Protein AF-A0A8H7L450-F1 (afdb_monomer)

Radius of gyration: 19.15 Å; Cα contacts (8 Å, |Δi|>4): 522; chains: 1; bounding box: 45×56×48 Å

Foldseek 3Di:
DDPPPPDDDDDADQDPNDGDDPPLPQPLPPQDQDPVRDRDPDDDDDPPDQDFDFDWDFDFDDDPDPPDGPDDGATFTAGDPDDCVPQPPDGDGPADPFAFRFQNLHWDDDPQKIWTWGAAPVLFIFIKIARVNCPVPLQRIWTQFQNDTDSDGDTSPRPRRGQPQPDQSARWYWDQQPLVCWIKIWFDHVAQFQWIWMWIANDSSGPIDHIDTDDHDDFEDDPRRKGDKYKDPVVDPSNSQKIWIWIWGDYVDTDIDIDIDGHD

Nearest PDB structures (foldseek):
  5c0p-assembly1_A  TM=5.921E-01  e=4.947E-02  Bacteroides thetaiotaomicron VPI-5482
  7erl-assembly1_B  TM=5.767E-01  e=1.345E-01  Bacteroides intestinalis
  8i0w-assembly1_1  TM=3.335E-01  e=3.371E+00  Homo sapiens

pLDDT: mean 74.72, std 27.3, range [20.34, 98.81]

Structure (mmCIF, N/CA/C/O backbone):
data_AF-A0A8H7L450-F1
#
_entry.id   AF-A0A8H7L450-F1
#
loop_
_atom_site.group_PDB
_atom_site.id
_atom_site.type_symbol
_atom_site.label_atom_id
_atom_site.label_alt_id
_atom_site.label_comp_id
_atom_site.label_asym_id
_atom_site.label_entity_id
_atom_site.label_seq_id
_atom_site.pdbx_PDB_ins_code
_atom_site.Cartn_x
_atom_site.Cartn_y
_atom_site.Cartn_z
_atom_site.occupancy
_atom_site.B_iso_or_equiv
_atom_site.auth_seq_id
_atom_site.auth_comp_id
_atom_site.auth_asym_id
_atom_site.auth_atom_id
_atom_site.pdbx_PDB_model_num
ATOM 1 N N . MET A 1 1 ? -3.912 -24.788 -29.445 1.00 30.81 1 MET A N 1
ATOM 2 C CA . MET A 1 1 ? -4.494 -23.490 -29.052 1.00 30.81 1 MET A CA 1
ATOM 3 C C . MET A 1 1 ? -5.571 -23.779 -28.019 1.00 30.81 1 MET A C 1
ATOM 5 O O . MET A 1 1 ? -6.692 -24.099 -28.385 1.00 30.81 1 MET A O 1
ATOM 9 N N . GLN A 1 2 ? -5.185 -23.847 -26.745 1.00 21.86 2 GLN A N 1
ATOM 10 C CA . GLN A 1 2 ? -6.108 -24.101 -25.639 1.00 21.86 2 GLN A CA 1
ATOM 11 C C . GLN A 1 2 ? -6.617 -22.751 -25.138 1.00 21.86 2 GLN A C 1
ATOM 13 O O . GLN A 1 2 ? -5.817 -21.892 -24.773 1.00 21.86 2 GLN A O 1
ATOM 18 N N . LEU A 1 3 ? -7.936 -22.559 -25.179 1.00 20.34 3 LEU A N 1
ATOM 19 C CA . LEU A 1 3 ? -8.599 -21.483 -24.454 1.00 20.34 3 LEU A CA 1
ATOM 20 C C . LEU A 1 3 ? -8.368 -21.733 -22.961 1.00 20.34 3 LEU A C 1
ATOM 22 O O . LEU A 1 3 ? -8.810 -22.751 -22.431 1.00 20.34 3 LEU A O 1
ATOM 26 N N . LEU A 1 4 ? -7.673 -20.812 -22.300 1.00 20.75 4 LEU A N 1
ATOM 27 C CA . LEU A 1 4 ? -7.611 -20.770 -20.849 1.00 20.75 4 LEU A CA 1
ATOM 28 C C . LEU A 1 4 ? -8.952 -20.210 -20.359 1.00 20.75 4 LEU A C 1
ATOM 30 O O . LEU A 1 4 ? -9.197 -19.007 -20.407 1.00 20.75 4 LEU A O 1
ATOM 34 N N . THR A 1 5 ? -9.859 -21.095 -19.958 1.00 21.94 5 THR A N 1
ATOM 35 C CA . THR A 1 5 ? -11.069 -20.714 -19.230 1.00 21.94 5 THR A CA 1
ATOM 36 C C . THR A 1 5 ? -10.648 -20.375 -17.805 1.00 21.94 5 THR A C 1
ATOM 38 O O . THR A 1 5 ? -10.373 -21.272 -17.012 1.00 21.94 5 THR A O 1
ATOM 41 N N . ALA A 1 6 ? -10.543 -19.083 -17.491 1.00 23.31 6 ALA A N 1
ATOM 42 C CA . ALA A 1 6 ? -10.358 -18.637 -16.119 1.00 23.31 6 ALA A CA 1
ATOM 43 C C . ALA A 1 6 ? -11.595 -19.047 -15.307 1.00 23.31 6 ALA A C 1
ATOM 45 O O . ALA A 1 6 ? -12.717 -18.626 -15.594 1.00 23.31 6 ALA A O 1
ATOM 46 N N . VAL A 1 7 ? -11.391 -19.925 -14.329 1.00 22.92 7 VAL A N 1
ATOM 47 C CA . VAL A 1 7 ? -12.409 -20.293 -13.348 1.00 22.92 7 VAL A CA 1
ATOM 48 C C . VAL A 1 7 ? -12.542 -19.112 -12.390 1.00 22.92 7 VAL A C 1
ATOM 50 O O . VAL A 1 7 ? -11.635 -18.835 -11.612 1.00 22.92 7 VAL A O 1
ATOM 53 N N . LEU A 1 8 ? -13.661 -18.397 -12.495 1.00 25.77 8 LEU A N 1
ATOM 54 C CA . LEU A 1 8 ? -14.045 -17.315 -11.591 1.00 25.77 8 LEU A CA 1
ATOM 55 C C . LEU A 1 8 ? -14.311 -17.916 -10.204 1.00 25.77 8 LEU A C 1
ATOM 57 O O . LEU A 1 8 ? -15.267 -18.676 -10.032 1.00 25.77 8 LEU A O 1
ATOM 61 N N . THR A 1 9 ? -13.459 -17.621 -9.225 1.00 27.59 9 THR A N 1
ATOM 62 C CA . THR A 1 9 ? -13.686 -18.007 -7.828 1.00 27.59 9 THR A CA 1
ATOM 63 C C . THR A 1 9 ? -14.556 -16.965 -7.122 1.00 27.59 9 THR A C 1
ATOM 65 O O . THR A 1 9 ? -14.542 -15.774 -7.422 1.00 27.59 9 THR A O 1
ATOM 68 N N . SER A 1 10 ? -15.407 -17.449 -6.222 1.00 34.97 10 SER A N 1
ATOM 69 C CA . SER A 1 10 ? -16.534 -16.733 -5.631 1.00 34.97 10 SER A CA 1
ATOM 70 C C . SER A 1 10 ? -16.129 -15.811 -4.475 1.00 34.97 10 SER A C 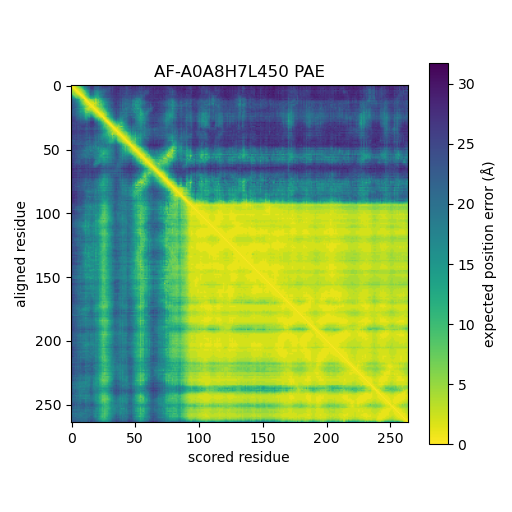1
ATOM 72 O O . SER A 1 10 ? -15.949 -16.308 -3.364 1.00 34.97 10 SER A O 1
ATOM 74 N N . SER A 1 11 ? -16.068 -14.495 -4.706 1.00 37.91 11 SER A N 1
ATOM 75 C CA . SER A 1 11 ? -16.282 -13.461 -3.665 1.00 37.91 11 SER A CA 1
ATOM 76 C C . SER A 1 11 ? -16.248 -12.006 -4.174 1.00 37.91 11 SER A C 1
ATOM 78 O O . SER A 1 11 ? -16.022 -11.093 -3.379 1.00 37.91 11 SER A O 1
ATOM 80 N N . GLU A 1 12 ? -16.484 -11.731 -5.464 1.00 42.50 12 GLU A N 1
ATOM 81 C CA . GLU A 1 12 ? -16.498 -10.330 -5.914 1.00 42.50 12 GLU A CA 1
ATOM 82 C C . GLU A 1 12 ? -17.668 -9.538 -5.300 1.00 42.50 12 GLU A C 1
ATOM 84 O O . GLU A 1 12 ? -18.786 -10.061 -5.204 1.00 42.50 12 GLU A O 1
ATOM 89 N N . PRO A 1 13 ? -17.441 -8.278 -4.881 1.00 39.22 13 PRO A N 1
ATOM 90 C CA . PRO A 1 13 ? -18.503 -7.431 -4.368 1.00 39.22 13 PRO A CA 1
ATOM 91 C C . PRO A 1 13 ? -19.553 -7.191 -5.457 1.00 39.22 13 PRO A C 1
ATOM 93 O O . PRO A 1 13 ? -19.260 -6.754 -6.569 1.00 39.22 13 PRO A O 1
ATOM 96 N N . ILE A 1 14 ? -20.809 -7.474 -5.118 1.00 38.88 14 ILE A N 1
ATOM 97 C CA . ILE A 1 14 ? -21.959 -7.164 -5.962 1.00 38.88 14 ILE A CA 1
ATOM 98 C C . ILE A 1 14 ? -22.487 -5.796 -5.533 1.00 38.88 14 ILE A C 1
ATOM 100 O O . ILE A 1 14 ? -22.982 -5.647 -4.416 1.00 38.88 14 ILE A O 1
ATOM 104 N N . VAL A 1 15 ? -22.426 -4.807 -6.424 1.00 37.56 15 VAL A N 1
ATOM 105 C CA . VAL A 1 15 ? -23.062 -3.496 -6.220 1.00 37.56 15 VAL A CA 1
ATOM 106 C C . VAL A 1 15 ? -24.273 -3.428 -7.143 1.00 37.56 15 VAL A C 1
ATOM 108 O O . VAL A 1 15 ? -24.151 -3.622 -8.350 1.00 37.56 15 VAL A O 1
ATOM 111 N N . ASN A 1 16 ? -25.466 -3.205 -6.584 1.00 37.47 16 ASN A N 1
ATOM 112 C CA . ASN A 1 16 ? -26.730 -3.122 -7.335 1.00 37.47 16 ASN A CA 1
ATOM 113 C C . ASN A 1 16 ? -27.024 -4.328 -8.260 1.00 37.47 16 ASN A C 1
ATOM 115 O O . ASN A 1 16 ? -27.624 -4.175 -9.321 1.00 37.47 16 ASN A O 1
ATOM 119 N N . GLY A 1 17 ? -26.615 -5.540 -7.871 1.00 36.69 17 GLY A N 1
ATOM 120 C CA . GLY A 1 17 ? -26.874 -6.759 -8.651 1.00 36.69 17 GLY A CA 1
ATOM 121 C C . GLY A 1 17 ? -25.913 -6.998 -9.821 1.00 36.69 17 GLY A C 1
ATOM 122 O O . GLY A 1 17 ? -26.126 -7.938 -10.584 1.00 36.69 17 GLY A O 1
ATOM 123 N N . GLN A 1 18 ? -24.855 -6.193 -9.959 1.00 35.12 18 GLN A N 1
ATOM 124 C CA . GLN A 1 18 ? -23.784 -6.419 -10.930 1.00 35.12 18 GLN A CA 1
ATOM 125 C C . GLN A 1 18 ? -22.485 -6.805 -10.221 1.00 35.12 18 GLN A C 1
ATOM 127 O O . GLN A 1 18 ? -22.143 -6.224 -9.190 1.00 35.12 18 GLN A O 1
ATOM 132 N N . GLY A 1 19 ? -21.783 -7.805 -10.763 1.00 32.59 19 GLY A N 1
ATOM 133 C CA . GLY A 1 19 ? -20.441 -8.159 -10.306 1.00 32.59 19 GLY A CA 1
ATOM 134 C C . GLY A 1 19 ? -19.490 -7.003 -10.592 1.00 32.59 19 GLY A C 1
ATOM 135 O O . GLY A 1 19 ? -19.393 -6.557 -11.736 1.00 32.59 19 GLY A O 1
ATOM 136 N N . VAL A 1 20 ? -18.843 -6.490 -9.551 1.00 34.50 20 VAL A N 1
ATOM 137 C CA . VAL A 1 20 ? -17.841 -5.436 -9.666 1.00 34.50 20 VAL A CA 1
ATOM 138 C C . VAL A 1 20 ? -16.479 -6.074 -9.446 1.00 34.50 20 VAL A C 1
ATOM 140 O O . VAL A 1 20 ? -16.168 -6.477 -8.327 1.00 34.50 20 VAL A O 1
ATOM 143 N N . LEU A 1 21 ? -15.657 -6.096 -10.497 1.00 29.80 21 LEU A N 1
ATOM 144 C CA . LEU A 1 21 ? -14.230 -6.383 -10.375 1.00 29.80 21 LEU A CA 1
ATOM 145 C C . LEU A 1 21 ? -13.619 -5.318 -9.456 1.00 29.80 21 LEU A C 1
ATOM 147 O O . LEU A 1 21 ? -13.649 -4.134 -9.818 1.00 29.80 21 LEU A O 1
ATOM 151 N N . PRO A 1 22 ? -13.052 -5.680 -8.292 1.00 33.66 22 PRO A N 1
ATOM 152 C CA . PRO A 1 22 ? -12.251 -4.750 -7.521 1.00 33.66 22 PRO A CA 1
ATOM 153 C C . PRO A 1 22 ? -10.956 -4.494 -8.300 1.00 33.66 22 PRO A C 1
ATOM 155 O O . PRO A 1 22 ? -9.933 -5.143 -8.099 1.00 33.66 22 PRO A O 1
ATOM 158 N N . LEU A 1 23 ? -11.001 -3.550 -9.239 1.00 32.28 23 LEU A N 1
ATOM 159 C CA . LEU A 1 23 ? -9.805 -3.044 -9.887 1.00 32.28 23 LEU A CA 1
ATOM 160 C C . LEU A 1 23 ? -9.129 -2.088 -8.905 1.00 32.28 23 LEU A C 1
ATOM 162 O O . LEU A 1 23 ? -9.451 -0.901 -8.848 1.00 32.28 23 LEU A O 1
ATOM 166 N N . THR A 1 24 ? -8.178 -2.599 -8.128 1.00 34.56 24 THR A N 1
ATOM 167 C CA . THR A 1 24 ? -7.236 -1.746 -7.399 1.00 34.56 24 THR A CA 1
ATOM 168 C C . THR A 1 24 ? -6.288 -1.116 -8.416 1.00 34.56 24 THR A C 1
ATOM 170 O O . THR A 1 24 ? -5.176 -1.585 -8.641 1.00 34.56 24 THR A O 1
ATOM 173 N N . VAL A 1 25 ? -6.728 -0.040 -9.067 1.00 35.84 25 VAL A N 1
ATOM 174 C CA . VAL A 1 25 ? -5.824 0.861 -9.783 1.00 35.84 25 VAL A CA 1
ATOM 175 C C . VAL A 1 25 ? -5.062 1.670 -8.740 1.00 35.84 25 VAL A C 1
ATOM 177 O O . VAL A 1 25 ? -5.516 2.711 -8.267 1.00 35.84 25 VAL A O 1
ATOM 180 N N . ASN A 1 26 ? -3.892 1.160 -8.354 1.00 37.38 26 ASN A N 1
ATOM 181 C CA . ASN A 1 26 ? -2.835 1.998 -7.800 1.00 37.38 26 ASN A CA 1
ATOM 182 C C . ASN A 1 26 ? -2.573 3.137 -8.812 1.00 37.38 26 ASN A C 1
ATOM 184 O O . ASN A 1 26 ? -2.578 2.913 -10.026 1.00 37.38 26 ASN A O 1
ATOM 188 N N . THR A 1 27 ? -2.361 4.351 -8.303 1.00 41.72 27 THR A N 1
ATOM 189 C CA . THR A 1 27 ? -2.123 5.613 -9.033 1.00 41.72 27 THR A CA 1
ATOM 190 C C . THR A 1 27 ? -1.022 5.561 -10.104 1.00 41.72 27 THR A C 1
ATOM 192 O O . THR A 1 27 ? -0.892 6.486 -10.900 1.00 41.72 27 THR A O 1
ATOM 195 N N . ALA A 1 28 ? -0.256 4.476 -10.186 1.00 35.00 28 ALA A N 1
ATOM 196 C CA . ALA A 1 28 ? 0.661 4.166 -11.277 1.00 35.00 28 ALA A CA 1
ATOM 197 C C . ALA A 1 28 ? 0.003 3.797 -12.620 1.00 35.00 28 ALA A C 1
ATOM 199 O O . ALA A 1 28 ? 0.687 3.838 -13.643 1.00 35.00 28 ALA A O 1
ATOM 200 N N . ALA A 1 29 ? -1.287 3.453 -12.672 1.00 32.47 29 ALA A N 1
ATOM 201 C CA . ALA A 1 29 ? -1.987 3.367 -13.950 1.00 32.47 29 ALA A CA 1
ATOM 202 C C . ALA A 1 29 ? -2.315 4.791 -14.417 1.00 32.47 29 ALA A C 1
ATOM 204 O O . ALA A 1 29 ? -3.423 5.287 -14.217 1.00 32.47 29 ALA A O 1
ATOM 205 N N . TRP A 1 30 ? -1.335 5.468 -15.019 1.00 30.05 30 TRP A N 1
ATOM 206 C CA . TRP A 1 30 ? -1.589 6.686 -15.779 1.00 30.05 30 TRP A CA 1
ATOM 207 C C . TRP A 1 30 ? -2.632 6.329 -16.842 1.00 30.05 30 TRP A C 1
ATOM 209 O O . TRP A 1 30 ? -2.319 5.685 -17.843 1.00 30.05 30 TRP A O 1
ATOM 219 N N . ALA A 1 31 ? -3.894 6.699 -16.617 1.00 30.64 31 ALA A N 1
ATOM 220 C CA . ALA A 1 31 ? -4.877 6.711 -17.685 1.00 30.64 31 ALA A CA 1
ATOM 221 C C . ALA A 1 31 ? -4.297 7.609 -18.779 1.00 30.64 31 ALA A C 1
ATOM 223 O O . ALA A 1 31 ? -3.912 8.735 -18.472 1.00 30.64 31 ALA A O 1
ATOM 224 N N . ASN A 1 32 ? -4.177 7.097 -20.009 1.00 28.23 32 ASN A N 1
ATOM 225 C CA . ASN A 1 32 ? -3.626 7.808 -21.165 1.00 28.23 32 ASN A CA 1
ATOM 226 C C . ASN A 1 32 ? -4.057 9.286 -21.171 1.00 28.23 32 ASN A C 1
ATOM 228 O O . ASN A 1 32 ? -5.179 9.627 -21.568 1.00 28.23 32 ASN A O 1
ATOM 232 N N . ILE A 1 33 ? -3.151 10.159 -20.728 1.00 31.97 33 ILE A N 1
ATOM 233 C CA . ILE A 1 33 ? -3.280 11.599 -20.887 1.00 31.97 33 ILE A CA 1
ATOM 234 C C . ILE A 1 33 ? -2.844 11.857 -22.323 1.00 31.97 33 ILE A C 1
ATOM 236 O O . ILE A 1 33 ? -1.695 11.619 -22.694 1.00 31.97 33 ILE A O 1
ATOM 240 N N . SER A 1 34 ? -3.790 12.278 -23.159 1.00 34.28 34 SER A N 1
ATOM 241 C CA . SER A 1 34 ? -3.479 12.713 -24.521 1.00 34.28 34 SER A CA 1
ATOM 242 C C . SER A 1 34 ? -2.412 13.817 -24.500 1.00 34.28 34 SER A C 1
ATOM 244 O O . SER A 1 34 ? -2.260 14.530 -23.507 1.00 34.28 34 SER A O 1
ATOM 246 N N . SER A 1 35 ? -1.724 14.049 -25.619 1.00 35.56 35 SER A N 1
ATOM 247 C CA . SER A 1 35 ? -0.781 15.174 -25.767 1.00 35.56 35 SER A CA 1
ATOM 248 C C . SER A 1 35 ? -1.401 16.560 -25.505 1.00 35.56 35 SER A C 1
ATOM 250 O O . SER A 1 35 ? -0.682 17.553 -25.477 1.00 35.56 35 SER A O 1
ATOM 252 N N . ALA A 1 36 ? -2.724 16.638 -25.322 1.00 32.81 36 ALA A N 1
ATOM 253 C CA . ALA A 1 36 ? -3.476 17.834 -24.960 1.00 32.81 36 ALA A CA 1
ATOM 254 C C . ALA A 1 36 ? -3.739 17.985 -23.445 1.00 32.81 36 ALA A C 1
ATOM 256 O O . ALA A 1 36 ? -4.417 18.928 -23.047 1.00 32.81 36 ALA A O 1
ATOM 257 N N . GLY A 1 37 ? -3.250 17.078 -22.589 1.00 29.28 37 GLY A N 1
ATOM 258 C CA . GLY A 1 37 ? -3.438 17.177 -21.134 1.00 29.28 37 GLY A CA 1
ATOM 259 C C . GLY A 1 37 ? -4.845 16.810 -20.645 1.00 29.28 37 GLY A C 1
ATOM 260 O O . GLY A 1 37 ? -5.173 17.057 -19.488 1.00 29.28 37 GLY A O 1
ATOM 261 N N . ILE A 1 38 ? -5.683 16.230 -21.509 1.00 31.14 38 ILE A N 1
ATOM 262 C CA . ILE A 1 38 ? -7.052 15.823 -21.169 1.00 31.14 38 ILE A CA 1
ATOM 263 C C . ILE A 1 38 ? -7.053 14.320 -20.848 1.00 31.14 38 ILE A C 1
ATOM 265 O O . ILE A 1 38 ? -6.596 13.539 -21.699 1.00 31.14 38 ILE A O 1
ATOM 269 N N . PRO A 1 39 ? -7.565 13.900 -19.671 1.00 32.47 39 PRO A N 1
ATOM 270 C CA . PRO A 1 39 ? -7.824 12.495 -19.381 1.00 32.47 39 PRO A CA 1
ATOM 271 C C . PRO A 1 39 ? -8.773 11.931 -20.440 1.00 32.47 39 PRO A C 1
ATOM 273 O O . PRO A 1 39 ? -9.896 12.413 -20.588 1.00 32.47 39 PRO A O 1
ATOM 276 N N . SER A 1 40 ? -8.331 10.925 -21.197 1.00 32.03 40 SER A N 1
ATOM 277 C CA . SER A 1 40 ? -9.231 10.196 -22.090 1.00 32.03 40 SER A CA 1
ATOM 278 C C . SER A 1 40 ? -9.748 8.954 -21.368 1.00 32.03 40 SER A C 1
ATOM 280 O O . SER A 1 40 ? -9.025 7.979 -21.170 1.00 32.03 40 SER A O 1
ATOM 282 N N . LEU A 1 41 ? -11.013 8.983 -20.948 1.00 32.75 41 LEU A N 1
ATOM 283 C CA . LEU A 1 41 ? -11.731 7.751 -20.638 1.00 32.75 41 LEU A CA 1
ATOM 284 C C . LEU A 1 41 ? -12.123 7.118 -21.972 1.00 32.75 41 LEU A C 1
ATOM 286 O O . LEU A 1 41 ? -13.038 7.582 -22.649 1.00 32.75 41 LEU A O 1
ATOM 290 N N . THR A 1 42 ? -11.404 6.073 -22.376 1.00 31.75 42 THR A N 1
ATOM 291 C CA . THR A 1 42 ? -11.837 5.251 -23.509 1.00 31.75 42 THR A CA 1
ATOM 292 C C . THR A 1 42 ? -12.866 4.252 -22.993 1.00 31.75 42 THR A C 1
ATOM 294 O O . THR A 1 42 ? -12.526 3.324 -22.262 1.00 31.75 42 THR A O 1
ATOM 297 N N . GLN A 1 43 ? -14.134 4.468 -23.341 1.00 33.03 43 GLN A N 1
ATOM 298 C CA . GLN A 1 43 ? -15.220 3.539 -23.049 1.00 33.03 43 GLN A CA 1
ATOM 299 C C . GLN A 1 43 ? -15.024 2.249 -23.855 1.00 33.03 43 GLN A C 1
ATOM 301 O O . GLN A 1 43 ? -15.112 2.258 -25.081 1.00 33.03 43 GLN A O 1
ATOM 306 N N . TYR A 1 44 ? -14.818 1.131 -23.165 1.00 28.28 44 TYR A N 1
ATOM 307 C CA . TYR A 1 44 ? -14.945 -0.202 -23.748 1.00 28.28 44 TYR A CA 1
ATOM 308 C C . TYR A 1 44 ? -16.303 -0.777 -23.325 1.00 28.28 44 TYR A C 1
ATOM 310 O O . TYR A 1 44 ? -16.460 -1.239 -22.200 1.00 28.28 44 TYR A O 1
ATOM 318 N N . GLY A 1 45 ? -17.313 -0.696 -24.199 1.00 33.44 45 GLY A N 1
ATOM 319 C CA . GLY A 1 45 ? -18.646 -1.266 -23.953 1.00 33.44 45 GLY A CA 1
ATOM 320 C C . GLY A 1 45 ? -19.806 -0.445 -24.538 1.00 33.44 45 GLY A C 1
ATOM 321 O O . GLY A 1 45 ? -19.598 0.688 -24.974 1.00 33.44 45 GLY A O 1
ATOM 322 N N . PRO A 1 46 ? -21.036 -0.995 -24.570 1.00 29.86 46 PRO A N 1
ATOM 323 C CA . PRO A 1 46 ? -22.208 -0.319 -25.129 1.00 29.86 46 PRO A CA 1
ATOM 324 C C . PRO A 1 46 ? -22.563 0.967 -24.361 1.00 29.86 46 PRO A C 1
ATOM 326 O O . PRO A 1 46 ? -22.351 1.074 -23.149 1.00 29.86 46 PRO A O 1
ATOM 329 N N . SER A 1 47 ? -23.149 1.929 -25.080 1.00 36.34 47 SER A N 1
ATOM 330 C CA . SER A 1 47 ? -23.408 3.331 -24.699 1.00 36.34 47 SER A CA 1
ATOM 331 C C . SER A 1 47 ? -24.408 3.563 -23.550 1.00 36.34 47 SER A C 1
ATOM 333 O O . SER A 1 47 ? -24.896 4.677 -23.391 1.00 36.34 47 SER A O 1
ATOM 335 N N . GLN A 1 48 ? -24.749 2.536 -22.767 1.00 33.19 48 GLN A N 1
ATOM 336 C CA . GLN A 1 48 ? -25.715 2.608 -21.658 1.00 33.19 48 GLN A CA 1
ATOM 337 C C . GLN A 1 48 ? -25.199 1.995 -20.346 1.00 33.19 48 GLN A C 1
ATOM 339 O O . GLN A 1 48 ? -25.961 1.828 -19.398 1.00 33.19 48 GLN A O 1
ATOM 344 N N . THR A 1 49 ? -23.911 1.663 -20.266 1.00 34.12 49 THR A N 1
ATOM 345 C CA . THR A 1 49 ? -23.327 1.088 -19.047 1.00 34.12 49 THR A CA 1
ATOM 346 C C . THR A 1 49 ? -22.953 2.216 -18.084 1.00 34.12 49 THR A C 1
ATOM 348 O O . THR A 1 49 ? -22.103 3.044 -18.411 1.00 34.12 49 THR A O 1
ATOM 351 N N . GLN A 1 50 ? -23.599 2.277 -16.916 1.00 36.25 50 GLN A N 1
ATOM 352 C CA . GLN A 1 50 ? -23.131 3.108 -15.804 1.00 36.25 50 GLN A CA 1
ATOM 353 C C . GLN A 1 50 ? -21.896 2.436 -15.201 1.00 36.25 50 GLN A C 1
ATOM 355 O O . GLN A 1 50 ? -21.942 1.261 -14.846 1.00 36.25 50 GLN A O 1
ATOM 360 N N . PHE A 1 51 ? -20.786 3.165 -15.120 1.00 33.50 51 PHE A N 1
ATOM 361 C CA . PHE A 1 51 ? -19.557 2.673 -14.508 1.00 33.50 51 PHE A CA 1
ATOM 362 C C . PHE A 1 51 ? -19.460 3.218 -13.090 1.00 33.50 51 PHE A C 1
ATOM 364 O O . PHE A 1 51 ? -19.470 4.431 -12.894 1.00 33.50 51 PHE A O 1
ATOM 371 N N . TYR A 1 52 ? -19.331 2.322 -12.117 1.00 38.41 52 TYR A N 1
ATOM 372 C CA . TYR A 1 52 ? -18.933 2.677 -10.763 1.00 38.41 52 TYR A CA 1
ATOM 373 C C . TYR A 1 52 ? -17.444 2.383 -10.635 1.00 38.41 52 TYR A C 1
ATOM 375 O O . TYR A 1 52 ? -17.037 1.224 -10.632 1.00 38.41 52 TYR A O 1
ATOM 383 N N . ALA A 1 53 ? -16.630 3.431 -10.569 1.00 37.81 53 ALA A N 1
ATOM 384 C CA . ALA A 1 53 ? -15.203 3.305 -10.320 1.00 37.81 53 ALA A CA 1
ATOM 385 C C . ALA A 1 53 ? -14.847 4.086 -9.056 1.00 37.81 53 ALA A C 1
ATOM 387 O O . ALA A 1 53 ? -15.175 5.268 -8.922 1.00 37.81 53 ALA A O 1
ATOM 388 N N . LEU A 1 54 ? -14.167 3.406 -8.135 1.00 43.38 54 LEU A N 1
ATOM 389 C CA . LEU A 1 54 ? -13.366 4.069 -7.120 1.00 43.38 54 LEU A CA 1
ATOM 390 C C . LEU A 1 54 ? -12.008 4.336 -7.752 1.00 43.38 54 LEU A C 1
ATOM 392 O O . LEU A 1 54 ? -11.272 3.402 -8.060 1.00 43.38 54 LEU A O 1
ATOM 396 N N . GLN A 1 55 ? -11.703 5.605 -7.993 1.00 49.84 55 GLN A N 1
ATOM 397 C CA . GLN A 1 55 ? -10.442 5.993 -8.606 1.00 49.84 55 GLN A CA 1
ATOM 398 C C . GLN A 1 55 ? -9.753 7.055 -7.761 1.00 49.84 55 GLN A C 1
ATOM 400 O O . GLN A 1 55 ? -10.380 7.963 -7.214 1.00 49.84 55 GLN A O 1
ATOM 405 N N . TRP A 1 56 ? -8.439 6.909 -7.644 1.00 48.31 56 TRP A N 1
ATOM 406 C CA . TRP A 1 56 ? -7.579 7.873 -6.984 1.00 48.31 56 TRP A CA 1
ATOM 407 C C . TRP A 1 56 ? -7.172 8.937 -7.998 1.00 48.31 56 TRP A C 1
ATOM 409 O O . TRP A 1 56 ? -6.503 8.611 -8.977 1.00 48.31 56 TRP A O 1
ATOM 419 N N . PHE A 1 57 ? -7.566 10.193 -7.783 1.00 43.38 57 PHE A N 1
ATOM 420 C CA . PHE A 1 57 ? -7.084 11.313 -8.600 1.00 43.38 57 PHE A CA 1
ATOM 421 C C . PHE A 1 57 ? -6.254 12.278 -7.754 1.00 43.38 57 PHE A C 1
ATOM 423 O O . PHE A 1 57 ? -6.501 12.470 -6.561 1.00 43.38 57 PHE A O 1
ATOM 430 N N . GLU A 1 58 ? -5.268 12.905 -8.384 1.00 44.38 58 GLU A N 1
ATOM 431 C CA . GLU A 1 58 ? -4.568 14.055 -7.822 1.00 44.38 58 GLU A CA 1
ATOM 432 C C . GLU A 1 58 ? -5.367 15.331 -8.116 1.00 44.38 58 GLU A C 1
ATOM 434 O O . GLU A 1 58 ? -5.863 15.535 -9.228 1.00 44.38 58 GLU A O 1
ATOM 439 N N . LYS A 1 59 ? -5.500 16.211 -7.119 1.00 39.09 59 LYS A N 1
ATOM 440 C CA . LYS A 1 59 ? -6.156 17.509 -7.298 1.00 39.09 59 LYS A CA 1
ATOM 441 C C . LYS A 1 59 ? -5.160 18.531 -7.847 1.00 39.09 59 LYS A C 1
ATOM 443 O O . LYS A 1 59 ? -4.261 18.970 -7.134 1.00 39.09 59 LYS A O 1
ATOM 448 N N . PHE A 1 60 ? -5.372 18.985 -9.080 1.00 36.50 60 PHE A N 1
ATOM 449 C CA . PHE A 1 60 ? -4.616 20.093 -9.673 1.00 36.50 60 PHE A CA 1
ATOM 450 C C . PHE A 1 60 ? -5.400 21.407 -9.550 1.00 36.50 60 PHE A C 1
ATOM 452 O O . PHE A 1 60 ? -6.538 21.503 -10.004 1.00 36.50 60 PHE A O 1
ATOM 459 N N . ILE A 1 61 ? -4.793 22.441 -8.953 1.00 37.62 61 ILE A N 1
ATOM 460 C CA . ILE A 1 61 ? -5.334 23.810 -8.964 1.00 37.62 61 ILE A CA 1
ATOM 461 C C . ILE A 1 61 ? -4.580 24.610 -10.027 1.00 37.62 61 ILE A C 1
ATOM 463 O O . ILE A 1 61 ? -3.425 24.990 -9.830 1.00 37.62 61 ILE A O 1
ATOM 467 N N . PHE A 1 62 ? -5.241 24.898 -11.145 1.00 31.09 62 PHE A N 1
ATOM 468 C CA . PHE A 1 62 ? -4.698 25.786 -12.169 1.00 31.09 62 PHE A CA 1
ATOM 469 C C . PHE A 1 62 ? -4.835 27.246 -11.713 1.00 31.09 62 PHE A C 1
ATOM 471 O O . PHE A 1 62 ? -5.943 27.767 -11.590 1.00 31.09 62 PHE A O 1
ATOM 478 N N . LYS A 1 63 ? -3.711 27.930 -11.459 1.00 34.50 63 LYS A N 1
ATOM 479 C CA . LYS A 1 63 ? -3.691 29.397 -11.339 1.00 34.50 63 LYS A CA 1
ATOM 480 C C . LYS A 1 63 ? -3.604 30.012 -12.736 1.00 34.50 63 LYS A C 1
ATOM 482 O O . LYS A 1 63 ? -2.920 29.478 -13.602 1.00 34.50 63 LYS A O 1
ATOM 487 N N . ALA A 1 64 ? -4.256 31.158 -12.936 1.00 36.84 64 ALA A N 1
ATOM 488 C CA . ALA A 1 64 ? -4.382 31.857 -14.224 1.00 36.84 64 ALA A CA 1
ATOM 489 C C . ALA A 1 64 ? -3.051 32.308 -14.878 1.00 36.84 64 ALA A C 1
ATOM 491 O O . ALA A 1 64 ? -3.063 32.884 -15.962 1.00 36.84 64 ALA A O 1
ATOM 492 N N . SER A 1 65 ? -1.901 32.038 -14.256 1.00 40.16 65 SER A N 1
ATOM 493 C CA . SER A 1 65 ? -0.572 32.254 -14.825 1.00 40.16 65 SER A CA 1
ATOM 494 C C . SER A 1 65 ? 0.265 30.978 -14.715 1.00 40.16 65 SER A C 1
ATOM 496 O O . SER A 1 65 ? 0.494 30.473 -13.616 1.00 40.16 65 SER A O 1
ATOM 498 N N . VAL A 1 66 ? 0.780 30.507 -15.851 1.00 38.62 66 VAL A N 1
ATOM 499 C CA . VAL A 1 66 ? 1.571 29.269 -16.037 1.00 38.62 66 VAL A CA 1
ATOM 500 C C . VAL A 1 66 ? 2.956 29.312 -15.351 1.00 38.62 66 VAL A C 1
ATOM 502 O O . VAL A 1 66 ? 3.782 28.427 -15.534 1.00 38.62 66 VAL A O 1
ATOM 505 N N . SER A 1 67 ? 3.253 30.346 -14.563 1.00 36.03 67 SER A N 1
ATOM 506 C CA . SER A 1 67 ? 4.598 30.621 -14.047 1.00 36.03 67 SER A CA 1
ATOM 507 C C . SER A 1 67 ? 4.922 29.978 -12.695 1.00 36.03 67 SER A C 1
ATOM 509 O O . SER A 1 67 ? 6.075 30.032 -12.278 1.00 36.03 67 SER A O 1
ATOM 511 N N . SER A 1 68 ? 3.963 29.361 -11.998 1.00 34.50 68 SER A N 1
ATOM 512 C CA . SER A 1 68 ? 4.268 28.572 -10.796 1.00 34.50 68 SER A CA 1
ATOM 513 C C . SER A 1 68 ? 3.169 27.565 -10.452 1.00 34.50 68 SER A C 1
ATOM 515 O O . SER A 1 68 ? 2.138 27.889 -9.862 1.00 34.50 68 SER A O 1
ATOM 517 N N . LEU A 1 69 ? 3.421 26.300 -10.790 1.00 34.62 69 LEU A N 1
ATOM 518 C CA . LEU A 1 69 ? 2.709 25.167 -10.210 1.00 34.62 69 LEU A CA 1
ATOM 519 C C . LEU A 1 69 ? 3.305 24.913 -8.821 1.00 34.62 69 LEU A C 1
ATOM 521 O O . LEU A 1 69 ? 4.379 24.334 -8.692 1.00 34.62 69 LEU A O 1
ATOM 525 N N . THR A 1 70 ? 2.636 25.367 -7.763 1.00 34.97 70 THR A N 1
ATOM 526 C CA . THR A 1 70 ? 2.896 24.824 -6.424 1.00 34.97 70 THR A CA 1
ATOM 527 C C . THR A 1 70 ? 2.330 23.413 -6.388 1.00 34.97 70 THR A C 1
ATOM 529 O O . THR A 1 70 ? 1.113 23.235 -6.386 1.00 34.97 70 THR A O 1
ATOM 532 N N . HIS A 1 71 ? 3.220 22.423 -6.423 1.00 37.09 71 HIS A N 1
ATOM 533 C CA . HIS A 1 71 ? 2.866 21.014 -6.373 1.00 37.09 71 HIS A CA 1
ATOM 534 C C . HIS A 1 71 ? 2.576 20.626 -4.921 1.00 37.09 71 HIS A C 1
ATOM 536 O O . HIS A 1 71 ? 3.472 20.617 -4.079 1.00 37.09 71 HIS A O 1
ATOM 542 N N . THR A 1 72 ? 1.317 20.339 -4.609 1.00 35.81 72 THR A N 1
ATOM 543 C CA . THR A 1 72 ? 0.935 19.748 -3.326 1.00 35.81 72 THR A CA 1
ATOM 544 C C . THR A 1 72 ? 0.279 18.406 -3.637 1.00 35.81 72 THR A C 1
ATOM 546 O O . THR A 1 72 ? -0.866 18.360 -4.075 1.00 35.81 72 THR A O 1
ATOM 549 N N . ILE A 1 73 ? 1.055 17.324 -3.514 1.00 45.09 73 ILE A N 1
ATOM 550 C CA . ILE A 1 73 ? 0.670 15.968 -3.939 1.00 45.09 73 ILE A CA 1
ATOM 551 C C . ILE A 1 73 ? -0.301 15.389 -2.912 1.00 45.09 73 ILE A C 1
ATOM 553 O O . ILE A 1 73 ? 0.117 14.923 -1.850 1.00 45.09 73 ILE A O 1
ATOM 557 N N . HIS A 1 74 ? -1.599 15.445 -3.203 1.00 48.97 74 HIS A N 1
ATOM 558 C CA . HIS A 1 74 ? -2.649 14.840 -2.385 1.00 48.97 74 HIS A CA 1
ATOM 559 C C . HIS A 1 74 ? -3.566 13.999 -3.282 1.00 48.97 74 HIS A C 1
ATOM 561 O O . HIS A 1 74 ? -4.485 14.541 -3.898 1.00 48.97 74 HIS A O 1
ATOM 567 N N . PRO A 1 75 ? -3.319 12.686 -3.404 1.00 49.41 75 PRO A N 1
ATOM 568 C CA . PRO A 1 75 ? -4.283 11.789 -4.030 1.00 49.41 75 PRO A CA 1
ATOM 569 C C . PRO A 1 75 ? -5.548 11.724 -3.163 1.00 49.41 75 PRO A C 1
ATOM 571 O O . PRO A 1 75 ? -5.442 11.635 -1.943 1.00 49.41 75 PRO A O 1
ATOM 574 N N . HIS A 1 76 ? -6.744 11.769 -3.748 1.00 44.22 76 HIS A N 1
ATOM 575 C CA . HIS A 1 76 ? -8.016 11.590 -3.032 1.00 44.22 76 HIS A CA 1
ATOM 576 C C . HIS A 1 76 ? -8.785 10.397 -3.606 1.00 44.22 76 HIS A C 1
ATOM 578 O O . HIS A 1 76 ? -8.637 10.085 -4.786 1.00 44.22 76 HIS A O 1
ATOM 584 N N . LEU A 1 77 ? -9.604 9.740 -2.776 1.00 45.25 77 LEU A N 1
ATOM 585 C CA . LEU A 1 77 ? -10.540 8.714 -3.239 1.00 45.25 77 LEU A CA 1
ATOM 586 C C . LEU A 1 77 ? -11.742 9.407 -3.855 1.00 45.25 77 LEU A C 1
ATOM 588 O O . LEU A 1 77 ? -12.387 10.212 -3.180 1.00 45.25 77 LEU A O 1
ATOM 592 N N . TYR A 1 78 ? -12.067 9.058 -5.091 1.00 46.19 78 TYR A N 1
ATOM 593 C CA . TYR A 1 78 ? -13.281 9.516 -5.737 1.00 46.19 78 TYR A CA 1
ATOM 594 C C . TYR A 1 78 ? -14.168 8.322 -6.038 1.00 46.19 78 TYR A C 1
ATOM 596 O O . TYR A 1 78 ? -13.770 7.397 -6.742 1.00 46.19 78 TYR A O 1
ATOM 604 N N . TYR A 1 79 ? -15.389 8.374 -5.520 1.00 49.34 79 TYR A N 1
ATOM 605 C CA . TYR A 1 79 ? -16.501 7.646 -6.102 1.00 49.34 79 TYR A CA 1
ATOM 606 C C . TYR A 1 79 ? -16.976 8.443 -7.314 1.00 49.34 79 TYR A C 1
ATOM 608 O O . TYR A 1 79 ? -17.498 9.550 -7.167 1.00 49.34 79 TYR A O 1
ATOM 616 N N . VAL A 1 80 ? -16.738 7.922 -8.516 1.00 49.06 80 VAL A N 1
ATOM 617 C CA . VAL A 1 80 ? -17.157 8.593 -9.747 1.00 49.06 80 VAL A CA 1
ATOM 618 C C . VAL A 1 80 ? -18.519 8.052 -10.168 1.00 49.06 80 VAL A C 1
ATOM 620 O O . VAL A 1 80 ? -18.612 7.136 -10.974 1.00 49.06 80 VAL A O 1
ATOM 623 N N . GLU A 1 81 ? -19.587 8.657 -9.653 1.00 54.62 81 GLU A N 1
ATOM 624 C CA . GLU A 1 81 ? -20.830 8.806 -10.416 1.00 54.62 81 GLU A CA 1
ATOM 625 C C . GLU A 1 81 ? -20.869 10.261 -10.893 1.00 54.62 81 GLU A C 1
ATOM 627 O O . GLU A 1 81 ? -21.534 11.104 -10.298 1.00 54.62 81 GLU A O 1
ATOM 632 N N . TYR A 1 82 ? -20.063 10.595 -11.904 1.00 48.91 82 TYR A N 1
ATOM 633 C CA . TYR A 1 82 ? -19.998 11.974 -12.380 1.00 48.91 82 TYR A CA 1
ATOM 634 C C . TYR A 1 82 ? -21.218 12.293 -13.237 1.00 48.91 82 TYR A C 1
ATOM 636 O O . TYR A 1 82 ? -21.346 11.813 -14.365 1.00 48.91 82 TYR A O 1
ATOM 644 N N . GLN A 1 83 ? -22.096 13.143 -12.711 1.00 63.62 83 GLN A N 1
ATOM 645 C CA . GLN A 1 83 ? -23.169 13.750 -13.481 1.00 63.62 83 GLN A CA 1
ATOM 646 C C . GLN A 1 83 ? -22.874 15.250 -13.617 1.00 63.62 83 GLN A C 1
ATOM 648 O O . GLN A 1 83 ? -23.166 16.010 -12.695 1.00 63.62 83 GLN A O 1
ATOM 653 N N . PRO A 1 84 ? -22.339 15.723 -14.763 1.00 55.72 84 PRO A N 1
ATOM 654 C CA . PRO A 1 84 ? -21.946 17.126 -14.942 1.00 55.72 84 PRO A CA 1
ATOM 655 C C . PRO A 1 84 ? -23.062 18.128 -14.609 1.00 55.72 84 PRO A C 1
ATOM 657 O O . PRO A 1 84 ? -22.798 19.219 -14.109 1.00 55.72 84 PRO A O 1
ATOM 660 N N . ALA A 1 85 ? -24.318 17.742 -14.866 1.00 68.62 85 ALA A N 1
ATOM 661 C CA . ALA A 1 85 ? -25.504 18.548 -14.584 1.00 68.62 85 ALA A CA 1
ATOM 662 C C . ALA A 1 85 ? -25.854 18.646 -13.085 1.00 68.62 85 ALA A C 1
ATOM 664 O O . ALA A 1 85 ? -26.488 19.616 -12.680 1.00 68.62 85 ALA A O 1
ATOM 665 N N . ARG A 1 86 ? -25.455 17.656 -12.274 1.00 68.88 86 ARG A N 1
ATOM 666 C CA . ARG A 1 86 ? -25.683 17.597 -10.820 1.00 68.88 86 ARG A CA 1
ATOM 667 C C . ARG A 1 86 ? -24.494 18.163 -10.041 1.00 68.88 86 ARG A C 1
ATOM 669 O O . ARG A 1 86 ? -24.690 18.896 -9.078 1.00 68.88 86 ARG A O 1
ATOM 676 N N . ASP A 1 87 ? -23.279 17.842 -10.482 1.00 59.94 87 ASP A N 1
ATOM 677 C CA . ASP A 1 87 ? -22.062 17.962 -9.670 1.00 59.94 87 ASP A CA 1
ATOM 678 C C . ASP A 1 87 ? -21.169 19.160 -10.072 1.00 59.94 87 ASP A C 1
ATOM 680 O O . ASP A 1 87 ? -20.233 19.526 -9.360 1.00 59.94 87 ASP A O 1
ATOM 684 N N . GLY A 1 88 ? -21.448 19.823 -11.203 1.00 67.56 88 GLY A N 1
ATOM 685 C CA . GLY A 1 88 ? -20.624 20.928 -11.704 1.00 67.56 88 GLY A CA 1
ATOM 686 C C . GLY A 1 88 ? -19.202 20.488 -12.094 1.00 67.56 88 GLY A C 1
ATOM 687 O O . GLY A 1 88 ? -19.009 19.416 -12.669 1.00 67.56 88 GLY A O 1
ATOM 688 N N . GLN A 1 89 ? -18.193 21.333 -11.829 1.00 62.66 89 GLN A N 1
ATOM 689 C CA . GLN A 1 89 ? -16.771 21.032 -12.107 1.00 62.66 89 GLN A CA 1
ATOM 690 C C . GLN A 1 89 ? -16.002 20.445 -10.909 1.00 62.66 89 GLN A C 1
ATOM 692 O O . GLN A 1 89 ? -14.851 20.046 -11.069 1.00 62.66 89 GLN A O 1
ATOM 697 N N . ASN A 1 90 ? -16.597 20.396 -9.714 1.00 60.09 90 ASN A N 1
ATOM 698 C CA . ASN A 1 90 ? -15.901 19.947 -8.510 1.00 60.09 90 ASN A CA 1
ATOM 699 C C . ASN A 1 90 ? -16.343 18.532 -8.150 1.00 60.09 90 ASN A C 1
ATOM 701 O O . ASN A 1 90 ? -17.504 18.304 -7.825 1.00 60.09 90 ASN A O 1
ATOM 705 N N . LEU A 1 91 ? -15.405 17.588 -8.162 1.00 58.88 91 LEU A N 1
ATOM 706 C CA . LEU A 1 91 ? -15.660 16.251 -7.642 1.00 58.88 91 LEU A CA 1
ATOM 707 C C . LEU A 1 91 ? -15.764 16.297 -6.103 1.00 58.88 91 LEU A C 1
ATOM 709 O O . LEU A 1 91 ? -14.962 16.992 -5.467 1.00 58.88 91 LEU A O 1
ATOM 713 N N . PRO A 1 92 ? -16.711 15.568 -5.486 1.00 66.12 92 PRO A N 1
ATOM 714 C CA . PRO A 1 92 ? -16.811 15.491 -4.035 1.00 66.12 92 PRO A CA 1
ATOM 715 C C . PRO A 1 92 ? -15.540 14.869 -3.442 1.00 66.12 92 PRO A C 1
ATOM 717 O O . PRO A 1 92 ? -15.029 13.860 -3.927 1.00 66.12 92 PRO A O 1
ATOM 720 N N . GLN A 1 93 ? -15.023 15.492 -2.385 1.00 78.19 93 GLN A N 1
ATOM 721 C CA . GLN A 1 93 ? -13.816 15.061 -1.685 1.00 78.19 93 GLN A CA 1
ATOM 722 C C . GLN A 1 93 ? -14.185 14.096 -0.552 1.00 78.19 93 GLN A C 1
ATOM 724 O O . GLN A 1 93 ? -14.877 14.483 0.386 1.00 78.19 93 GLN A O 1
ATOM 729 N N . PHE A 1 94 ? -13.706 12.851 -0.618 1.00 85.62 94 PHE A N 1
ATOM 730 C CA . PHE A 1 94 ? -13.976 11.844 0.418 1.00 85.62 94 PHE A CA 1
ATOM 731 C C . PHE A 1 94 ? -13.122 12.052 1.687 1.00 85.62 94 PHE A C 1
ATOM 733 O O . PHE A 1 94 ? -13.633 12.088 2.812 1.00 85.62 94 PHE A O 1
ATOM 740 N N . TRP A 1 95 ? -11.811 12.247 1.501 1.00 90.19 95 TRP A N 1
ATOM 741 C CA . TRP A 1 95 ? -10.846 12.561 2.564 1.00 90.19 95 TRP A CA 1
ATOM 742 C C . TRP A 1 95 ? -10.551 14.053 2.586 1.00 90.19 95 TRP A C 1
ATOM 744 O O . TRP A 1 95 ? -10.083 14.585 1.578 1.00 90.19 95 TRP A O 1
ATOM 754 N N . GLY A 1 96 ? -10.796 14.716 3.712 1.00 91.00 96 GLY A N 1
ATOM 755 C CA . GLY A 1 96 ? -10.500 16.132 3.904 1.00 91.00 96 GLY A CA 1
ATOM 756 C C . GLY A 1 96 ? -8.998 16.425 3.901 1.00 91.00 96 GLY A C 1
ATOM 757 O O . GLY A 1 96 ? -8.167 15.541 4.098 1.00 91.00 96 GLY A O 1
ATOM 758 N N . ASP A 1 97 ? -8.631 17.693 3.718 1.00 89.12 97 ASP A N 1
ATOM 759 C CA . ASP A 1 97 ? -7.220 18.113 3.645 1.00 89.12 97 ASP A CA 1
ATOM 760 C C . ASP A 1 97 ? -6.449 17.846 4.952 1.00 89.12 97 ASP A C 1
ATOM 762 O O . ASP A 1 97 ? -5.243 17.605 4.937 1.00 89.12 97 ASP A O 1
ATOM 766 N N . ALA A 1 98 ? -7.152 17.847 6.089 1.00 93.56 98 ALA A N 1
ATOM 767 C CA . ALA A 1 98 ? -6.593 17.548 7.407 1.00 93.56 98 ALA A CA 1
ATOM 768 C C . ALA A 1 98 ? -6.470 16.041 7.704 1.00 93.56 98 ALA A C 1
ATOM 770 O O . ALA A 1 98 ? -5.947 15.674 8.755 1.00 93.56 98 ALA A O 1
ATOM 771 N N . GLU A 1 99 ? -6.928 15.171 6.805 1.00 94.56 99 GLU A N 1
ATOM 772 C CA . GLU A 1 99 ? -6.948 13.715 6.971 1.00 94.56 99 GLU A CA 1
ATOM 773 C C . GLU A 1 99 ? -5.973 13.052 5.994 1.00 94.56 99 GLU A C 1
ATOM 775 O O . GLU A 1 99 ? -5.636 13.617 4.949 1.00 94.56 99 GLU A O 1
ATOM 780 N N . ALA A 1 100 ? -5.503 11.851 6.325 1.00 93.19 100 ALA A N 1
ATOM 781 C CA . ALA A 1 100 ? -4.764 11.028 5.377 1.00 93.19 100 ALA A CA 1
ATOM 782 C C . ALA A 1 100 ? -5.714 10.443 4.315 1.00 93.19 100 ALA A C 1
ATOM 784 O O . ALA A 1 100 ? -6.870 10.129 4.598 1.00 93.19 100 ALA A O 1
ATOM 785 N N . SER A 1 101 ? -5.221 10.268 3.090 1.00 93.12 101 SER A N 1
ATOM 786 C CA . SER A 1 101 ? -6.023 9.761 1.973 1.00 93.12 101 SER A CA 1
ATOM 787 C C . SER A 1 101 ? -6.046 8.228 1.924 1.00 93.12 101 SER A C 1
ATOM 789 O O . SER A 1 101 ? -5.422 7.629 1.049 1.00 93.12 101 SER A O 1
ATOM 791 N N . TYR A 1 102 ? -6.696 7.575 2.894 1.00 94.62 102 TYR A N 1
ATOM 792 C CA . TYR A 1 102 ? -6.637 6.112 3.079 1.00 94.62 102 TYR A CA 1
ATOM 793 C C . TYR A 1 102 ? -7.047 5.317 1.850 1.00 94.62 102 TYR A C 1
ATOM 795 O O . TYR A 1 102 ? -8.218 5.320 1.486 1.00 94.62 102 TYR A O 1
ATOM 803 N N . GLY A 1 103 ? -6.087 4.576 1.296 1.00 91.50 103 GLY A N 1
ATOM 804 C CA . GLY A 1 103 ? -6.182 3.751 0.095 1.00 91.50 103 GLY A CA 1
ATOM 805 C C . GLY A 1 103 ? -5.344 4.294 -1.069 1.00 91.50 103 GLY A C 1
ATOM 806 O O . GLY A 1 103 ? -5.054 3.555 -2.006 1.00 91.50 103 GLY A O 1
ATOM 807 N N . ALA A 1 104 ? -4.887 5.549 -0.989 1.00 90.00 104 ALA A N 1
ATOM 808 C CA . ALA A 1 104 ? -4.060 6.164 -2.022 1.00 90.00 104 ALA A CA 1
ATOM 809 C C . ALA A 1 104 ? -2.656 5.560 -2.123 1.00 90.00 104 ALA A C 1
ATOM 811 O O . ALA A 1 104 ? -2.067 5.553 -3.200 1.00 90.00 104 ALA A O 1
ATOM 812 N N . TYR A 1 105 ? -2.109 5.087 -1.001 1.00 93.19 105 TYR A N 1
ATOM 813 C CA . TYR A 1 105 ? -0.811 4.412 -0.988 1.00 93.19 105 TYR A CA 1
ATOM 814 C C . TYR A 1 105 ? -0.936 2.943 -1.412 1.00 93.19 105 TYR A C 1
ATOM 816 O O . TYR A 1 105 ? -0.017 2.366 -1.987 1.00 93.19 105 TYR A O 1
ATOM 824 N N . GLY A 1 106 ? -2.100 2.350 -1.151 1.00 91.50 106 GLY A N 1
ATOM 825 C CA . GLY A 1 106 ? -2.461 1.002 -1.553 1.00 91.50 106 GLY A CA 1
ATOM 826 C C . GLY A 1 106 ? -3.547 0.434 -0.648 1.00 91.50 106 GLY A C 1
ATOM 827 O O . GLY A 1 106 ? -3.948 1.046 0.342 1.00 91.50 106 GLY A O 1
ATOM 828 N N . GLY A 1 107 ? -4.027 -0.756 -0.977 1.00 92.69 107 GLY A N 1
ATOM 829 C CA . GLY A 1 107 ? -5.018 -1.449 -0.171 1.00 92.69 107 GLY A CA 1
ATOM 830 C C . GLY A 1 107 ? -5.247 -2.866 -0.659 1.00 92.69 107 GLY A C 1
ATOM 831 O O . GLY A 1 107 ? -4.809 -3.231 -1.750 1.00 92.69 107 GLY A O 1
ATOM 832 N N . LEU A 1 108 ? -5.930 -3.650 0.164 1.00 93.19 108 LEU A N 1
ATOM 833 C CA . LEU A 1 108 ? -6.347 -5.009 -0.158 1.00 93.19 108 LEU A CA 1
ATOM 834 C C . LEU A 1 108 ? -7.708 -5.303 0.480 1.00 93.19 108 LEU A C 1
ATOM 836 O O . LEU A 1 108 ? -8.129 -4.607 1.405 1.00 93.19 108 LEU A O 1
ATOM 840 N N . VAL A 1 109 ? -8.379 -6.349 0.008 1.00 92.19 109 VAL A N 1
ATOM 841 C CA . VAL A 1 109 ? -9.580 -6.889 0.651 1.00 92.19 109 VAL A CA 1
ATOM 842 C C . VAL A 1 109 ? -9.263 -8.291 1.144 1.00 92.19 109 VAL A C 1
ATOM 844 O O . VAL A 1 109 ? -8.812 -9.123 0.363 1.00 92.19 109 VAL A O 1
ATOM 847 N N . GLN A 1 110 ? -9.504 -8.539 2.426 1.00 90.44 110 GLN A N 1
ATOM 848 C CA . GLN A 1 110 ? -9.349 -9.843 3.060 1.00 90.44 110 GLN A CA 1
ATOM 849 C C . GLN A 1 110 ? -10.553 -10.066 3.977 1.00 90.44 110 GLN A C 1
ATOM 851 O O . GLN A 1 110 ? -10.918 -9.174 4.741 1.00 90.44 110 GLN A O 1
ATOM 856 N N . ASP A 1 111 ? -11.215 -11.218 3.854 1.00 92.25 111 ASP A N 1
ATOM 857 C CA . ASP A 1 111 ? -12.363 -11.610 4.688 1.00 92.25 111 ASP A CA 1
ATOM 858 C C . ASP A 1 111 ? -13.476 -10.544 4.786 1.00 92.25 111 ASP A C 1
ATOM 860 O O . ASP A 1 111 ? -13.989 -10.234 5.860 1.00 92.25 111 ASP A O 1
ATOM 864 N N . ASN A 1 112 ? -13.867 -9.972 3.638 1.00 91.25 112 ASN A N 1
ATOM 865 C CA . ASN A 1 112 ? -14.863 -8.891 3.511 1.00 91.25 112 ASN A CA 1
ATOM 866 C C . ASN A 1 112 ? -14.492 -7.572 4.213 1.00 91.25 112 ASN A C 1
ATOM 868 O O . ASN A 1 112 ? -15.345 -6.701 4.392 1.00 91.25 112 ASN A O 1
ATOM 872 N N . VAL A 1 113 ? -13.224 -7.390 4.577 1.00 94.62 113 VAL A N 1
ATOM 873 C CA . VAL A 1 113 ? -12.689 -6.145 5.125 1.00 94.62 113 VAL A CA 1
ATOM 874 C C . VAL A 1 113 ? -11.716 -5.546 4.118 1.00 94.62 113 VAL A C 1
ATOM 876 O O . VAL A 1 113 ? -10.765 -6.195 3.689 1.00 94.62 113 VAL A O 1
ATOM 879 N N . ALA A 1 114 ? -11.958 -4.298 3.727 1.00 95.94 114 ALA A N 1
ATOM 880 C CA . ALA A 1 114 ? -11.005 -3.509 2.966 1.00 95.94 114 ALA A CA 1
ATOM 881 C C . ALA A 1 114 ? -10.018 -2.848 3.931 1.00 95.94 114 ALA A C 1
ATOM 883 O O . ALA A 1 114 ? -10.428 -2.105 4.823 1.00 95.94 114 ALA A O 1
ATOM 884 N N . TYR A 1 115 ? -8.730 -3.102 3.727 1.00 96.94 115 TYR A N 1
ATOM 885 C CA . TYR A 1 115 ? -7.618 -2.454 4.413 1.00 96.94 115 TYR A CA 1
ATOM 886 C C . TYR A 1 115 ? -7.017 -1.413 3.475 1.00 96.94 115 TYR A C 1
ATOM 888 O O . TYR A 1 115 ? -6.609 -1.733 2.359 1.00 96.94 115 TYR A O 1
ATOM 896 N N . LEU A 1 116 ? -7.005 -0.157 3.909 1.00 97.44 116 LEU A N 1
ATOM 897 C CA . LEU A 1 116 ? -6.710 1.003 3.077 1.00 97.44 116 LEU A CA 1
ATOM 898 C C . LEU A 1 116 ? -5.543 1.777 3.690 1.00 97.44 116 LEU A C 1
ATOM 900 O O . LEU A 1 116 ? -5.686 2.402 4.742 1.00 97.44 116 LEU A O 1
ATOM 904 N N . TYR A 1 117 ? -4.388 1.737 3.031 1.00 97.31 117 TYR A N 1
ATOM 905 C CA . TYR A 1 117 ? -3.160 2.383 3.481 1.00 97.31 117 TYR A CA 1
ATOM 906 C C . TYR A 1 117 ? -3.031 3.786 2.883 1.00 97.31 117 TYR A C 1
ATOM 908 O O . TYR A 1 117 ? -3.359 4.030 1.718 1.00 97.31 117 TYR A O 1
ATOM 916 N N . ALA A 1 118 ? -2.515 4.725 3.666 1.00 95.75 118 ALA A N 1
ATOM 917 C CA . ALA A 1 118 ? -2.164 6.067 3.214 1.00 95.75 118 ALA A CA 1
ATOM 918 C C . ALA A 1 118 ? -0.763 6.450 3.656 1.00 95.75 118 ALA A C 1
ATOM 920 O O . ALA A 1 118 ? -0.265 5.955 4.662 1.00 95.75 118 ALA A O 1
ATOM 921 N N . GLN A 1 119 ? -0.173 7.397 2.934 1.00 92.62 119 GLN A N 1
ATOM 922 C CA . GLN A 1 119 ? 1.017 8.099 3.385 1.00 92.62 119 GLN A CA 1
ATOM 923 C C . GLN A 1 119 ? 0.648 9.415 4.050 1.00 92.62 119 GLN A C 1
ATOM 925 O O . GLN A 1 119 ? -0.234 10.155 3.605 1.00 92.62 119 GLN A O 1
ATOM 930 N N . ARG A 1 120 ? 1.365 9.703 5.126 1.00 93.25 120 ARG A N 1
ATOM 931 C CA . ARG A 1 120 ? 1.359 10.985 5.812 1.00 93.25 120 ARG A CA 1
ATOM 932 C C . ARG A 1 120 ? 2.354 11.945 5.167 1.00 93.25 120 ARG A C 1
ATOM 934 O O . ARG A 1 120 ? 3.105 11.577 4.269 1.00 93.25 120 ARG A O 1
ATOM 941 N N . THR A 1 121 ? 2.373 13.193 5.631 1.00 91.19 121 THR A N 1
ATOM 942 C CA . THR A 1 121 ? 3.269 14.236 5.087 1.00 91.19 121 THR A CA 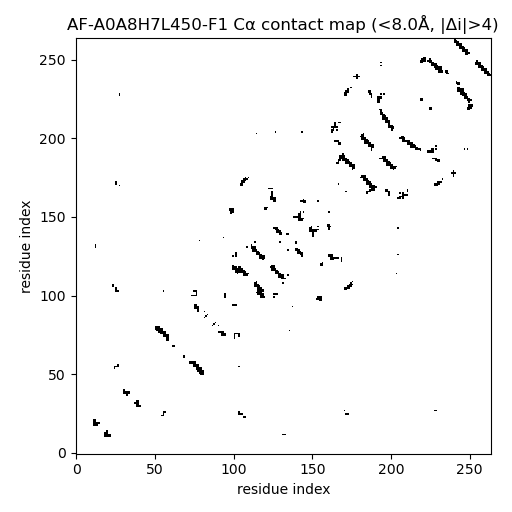1
ATOM 943 C C . THR A 1 121 ? 4.754 13.927 5.270 1.00 91.19 121 THR A C 1
ATOM 945 O O . THR A 1 121 ? 5.568 14.366 4.465 1.00 91.19 121 THR A O 1
ATOM 948 N N . ASP A 1 122 ? 5.103 13.154 6.296 1.00 92.50 122 ASP A N 1
ATOM 949 C CA . ASP A 1 122 ? 6.460 12.680 6.580 1.00 92.50 122 ASP A CA 1
ATOM 950 C C . ASP A 1 122 ? 6.818 11.377 5.836 1.00 92.50 122 ASP A C 1
ATOM 952 O O . ASP A 1 122 ? 7.896 10.827 6.045 1.00 92.50 122 ASP A O 1
ATOM 956 N N . GLY A 1 123 ? 5.922 10.868 4.981 1.00 92.12 123 GLY A N 1
ATOM 957 C CA . GLY A 1 123 ? 6.090 9.614 4.245 1.00 92.12 123 GLY A CA 1
ATOM 958 C C . GLY A 1 123 ? 5.781 8.352 5.057 1.00 92.12 123 GLY A C 1
ATOM 959 O O . GLY A 1 123 ? 5.760 7.263 4.480 1.00 92.12 123 GLY A O 1
ATOM 960 N N . SER A 1 124 ? 5.502 8.472 6.362 1.00 95.62 124 SER A N 1
ATOM 961 C CA . SER A 1 124 ? 5.079 7.335 7.183 1.00 95.62 124 SER A CA 1
ATOM 962 C C . SER A 1 124 ? 3.702 6.826 6.758 1.00 95.62 124 SER A C 1
ATOM 964 O O . SER A 1 124 ? 2.862 7.577 6.254 1.00 95.62 124 SER A O 1
ATOM 966 N N . VAL A 1 125 ? 3.473 5.528 6.946 1.00 97.19 125 VAL A N 1
ATOM 967 C CA . VAL A 1 125 ? 2.251 4.859 6.497 1.00 97.19 125 VAL A CA 1
ATOM 968 C C . VAL A 1 125 ? 1.244 4.791 7.635 1.00 97.19 125 VAL A C 1
ATOM 970 O O . VAL A 1 125 ? 1.611 4.571 8.785 1.00 97.19 125 VAL A O 1
ATOM 973 N N . THR A 1 126 ? -0.030 4.982 7.319 1.00 98.25 126 THR A N 1
ATOM 974 C CA . THR A 1 126 ? -1.164 4.820 8.233 1.00 98.25 126 THR A CA 1
ATOM 975 C C . THR A 1 126 ? -2.224 3.917 7.604 1.00 98.25 126 THR A C 1
ATOM 977 O O . THR A 1 126 ? -2.220 3.714 6.387 1.00 98.25 126 THR A O 1
ATOM 980 N N . LEU A 1 127 ? -3.117 3.356 8.419 1.00 98.62 127 LEU A N 1
ATOM 981 C CA . LEU A 1 127 ? -4.066 2.326 8.008 1.00 98.62 127 LEU A CA 1
ATOM 982 C C . LEU A 1 127 ? -5.480 2.611 8.518 1.00 98.62 127 LEU A C 1
ATOM 984 O O . LEU A 1 127 ? -5.692 2.906 9.697 1.00 98.62 127 LEU A O 1
ATOM 988 N N . ALA A 1 128 ? -6.449 2.429 7.626 1.00 98.62 128 ALA A N 1
ATOM 989 C CA . ALA A 1 128 ? -7.854 2.301 7.964 1.00 98.62 128 ALA A CA 1
ATOM 990 C C . ALA A 1 128 ? -8.397 0.946 7.504 1.00 98.62 128 ALA A C 1
ATOM 992 O O . ALA A 1 128 ? -7.869 0.331 6.575 1.00 98.62 128 ALA A O 1
ATOM 993 N N . LYS A 1 129 ? -9.486 0.504 8.127 1.00 98.38 129 LYS A N 1
ATOM 994 C CA . LYS A 1 129 ? -10.286 -0.623 7.661 1.00 98.38 129 LYS A CA 1
ATOM 995 C C . LYS A 1 129 ? -11.764 -0.272 7.620 1.00 98.38 129 LYS A C 1
ATOM 997 O O . LYS A 1 129 ? -12.238 0.556 8.397 1.00 98.38 129 LYS A O 1
ATOM 1002 N N . VAL A 1 130 ? -12.489 -0.941 6.740 1.00 97.94 130 VAL A N 1
ATOM 1003 C CA . VAL A 1 130 ? -13.937 -0.797 6.570 1.00 97.94 130 VAL A CA 1
ATOM 1004 C C . VAL A 1 130 ? -14.494 -2.103 5.997 1.00 97.94 130 VAL A C 1
ATOM 1006 O O . VAL A 1 130 ? -13.775 -2.776 5.253 1.00 97.94 130 VAL A O 1
ATOM 1009 N N . PRO A 1 131 ? -15.740 -2.510 6.302 1.00 96.50 131 PRO A N 1
ATOM 1010 C CA . PRO A 1 131 ? -16.394 -3.557 5.524 1.00 96.50 131 PRO A CA 1
ATOM 1011 C C . PRO A 1 131 ? -16.316 -3.225 4.028 1.00 96.50 131 PRO A C 1
ATOM 1013 O O . PRO A 1 131 ? -16.585 -2.091 3.634 1.00 96.50 131 PRO A O 1
ATOM 1016 N N . SER A 1 132 ? -15.943 -4.186 3.183 1.00 89.75 132 SER A N 1
ATOM 1017 C CA . SER A 1 132 ? -15.724 -3.940 1.749 1.00 89.75 132 SER A CA 1
ATOM 1018 C C . SER A 1 132 ? -16.982 -3.413 1.044 1.00 89.75 132 SER A C 1
ATOM 1020 O O . SER A 1 132 ? -16.890 -2.571 0.156 1.00 89.75 132 SER A O 1
ATOM 1022 N N . ALA A 1 133 ? -18.165 -3.832 1.498 1.00 86.62 133 ALA A N 1
ATOM 1023 C CA . ALA A 1 133 ? -19.457 -3.331 1.026 1.00 86.62 133 ALA A CA 1
ATOM 1024 C C . ALA A 1 133 ? -19.779 -1.886 1.470 1.00 86.62 133 ALA A C 1
ATOM 1026 O O . ALA A 1 133 ? -20.739 -1.298 0.979 1.00 86.62 133 ALA A O 1
ATOM 1027 N N . SER A 1 134 ? -18.983 -1.310 2.374 1.00 92.19 134 SER A N 1
ATOM 1028 C CA . SER A 1 134 ? -19.198 0.009 2.981 1.00 92.19 134 SER A CA 1
ATOM 1029 C C . SER A 1 134 ? -18.056 0.992 2.703 1.00 92.19 134 SER A C 1
ATOM 1031 O O . SER A 1 134 ? -17.951 2.014 3.373 1.00 92.19 134 SER A O 1
ATOM 1033 N N . VAL A 1 135 ? -17.204 0.730 1.705 1.00 86.88 135 VAL A N 1
ATOM 1034 C CA . VAL A 1 135 ? -16.069 1.605 1.329 1.00 86.88 135 VAL A CA 1
ATOM 1035 C C . VAL A 1 135 ? -16.477 3.029 0.925 1.00 86.88 135 VAL A C 1
ATOM 1037 O O . VAL A 1 135 ? -15.647 3.928 0.893 1.00 86.88 135 VAL A O 1
ATOM 1040 N N . THR A 1 136 ? -17.750 3.272 0.618 1.00 85.00 136 THR A N 1
ATOM 1041 C CA . THR A 1 136 ? -18.271 4.619 0.334 1.00 85.00 136 THR A CA 1
ATOM 1042 C C . THR A 1 136 ? -18.893 5.298 1.556 1.00 85.00 136 THR A C 1
ATOM 1044 O O . THR A 1 136 ? -19.282 6.460 1.467 1.00 85.00 136 THR A O 1
ATOM 1047 N N . ASP A 1 137 ? -19.009 4.606 2.691 1.00 90.88 137 ASP A N 1
ATOM 1048 C CA . ASP A 1 137 ? -19.574 5.136 3.931 1.00 90.88 137 ASP A CA 1
ATOM 1049 C C . ASP A 1 137 ? -18.470 5.361 4.967 1.00 90.88 137 AS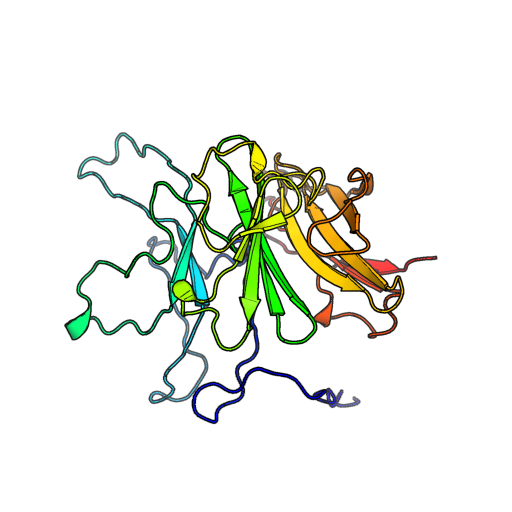P A C 1
ATOM 1051 O O . ASP A 1 137 ? -18.070 4.465 5.713 1.00 90.88 137 ASP A O 1
ATOM 1055 N N . LYS A 1 138 ? -18.007 6.610 5.046 1.00 92.81 138 LYS A N 1
ATOM 1056 C CA . LYS A 1 138 ? -16.942 7.031 5.960 1.00 92.81 138 LYS A CA 1
ATOM 1057 C C . LYS A 1 138 ? -17.278 6.805 7.441 1.00 92.81 138 LYS A C 1
ATOM 1059 O O . LYS A 1 138 ? -16.366 6.727 8.258 1.00 92.81 138 LYS A O 1
ATOM 1064 N N . THR A 1 139 ? -18.557 6.675 7.805 1.00 96.50 139 THR A N 1
ATOM 1065 C CA . THR A 1 139 ? -18.966 6.414 9.197 1.00 96.50 139 THR A CA 1
ATOM 1066 C C . THR A 1 139 ? -18.657 4.987 9.656 1.00 96.50 139 THR A C 1
ATOM 1068 O O . THR A 1 139 ? -18.600 4.734 10.856 1.00 96.50 139 THR A O 1
ATOM 1071 N N . GLN A 1 140 ? -18.413 4.065 8.718 1.00 97.88 140 GLN A N 1
ATOM 1072 C CA . GLN A 1 140 ? -18.085 2.662 8.997 1.00 97.88 140 GLN A CA 1
ATOM 1073 C C . GLN A 1 140 ? -16.580 2.412 9.155 1.00 97.88 140 GLN A C 1
ATOM 1075 O O . GLN A 1 140 ? -16.160 1.287 9.436 1.00 97.88 140 GLN A O 1
ATOM 1080 N N . TYR A 1 141 ? -15.755 3.438 8.947 1.00 98.44 141 TYR A N 1
ATOM 1081 C CA . TYR A 1 141 ? -14.306 3.304 8.979 1.00 98.44 141 TYR A CA 1
ATOM 1082 C C . TYR A 1 141 ? -13.777 3.207 10.409 1.00 98.44 141 TYR A C 1
ATOM 1084 O O . TYR A 1 141 ? -14.213 3.914 11.319 1.00 98.44 141 TYR A O 1
ATOM 1092 N N . GLN A 1 142 ? -12.766 2.359 10.575 1.00 98.81 142 GLN A N 1
ATOM 1093 C CA . GLN A 1 142 ? -11.919 2.305 11.758 1.00 98.81 142 GLN A CA 1
ATOM 1094 C C . GLN A 1 142 ? -10.475 2.593 11.355 1.00 98.81 142 GLN A C 1
ATOM 1096 O O . GLN A 1 142 ? -10.022 2.171 10.296 1.00 98.81 142 GLN A O 1
ATOM 1101 N N . TYR A 1 143 ? -9.740 3.274 12.219 1.00 98.75 143 TYR A N 1
ATOM 1102 C CA . TYR A 1 143 ? -8.370 3.723 12.004 1.00 98.75 143 TYR A CA 1
ATOM 1103 C C . TYR A 1 143 ? -7.471 3.077 13.048 1.00 98.75 143 TYR A C 1
ATOM 1105 O O . TYR A 1 143 ? -7.873 2.955 14.206 1.00 98.75 143 TYR A O 1
ATOM 1113 N N . TYR A 1 144 ? -6.277 2.645 12.655 1.00 98.75 144 TYR A N 1
ATOM 1114 C CA . TYR A 1 144 ? -5.336 2.046 13.596 1.00 98.75 144 TYR A CA 1
ATOM 1115 C C . TYR A 1 144 ? -4.444 3.127 14.208 1.00 98.75 144 TYR A C 1
ATOM 1117 O O . TYR A 1 144 ? -3.627 3.740 13.522 1.00 98.75 144 TYR A O 1
ATOM 1125 N N . VAL A 1 145 ? -4.628 3.386 15.502 1.00 98.62 145 VAL A N 1
ATOM 1126 C CA . VAL A 1 145 ? -3.995 4.485 16.238 1.00 98.62 145 VAL A CA 1
ATOM 1127 C C . VAL A 1 145 ? -3.523 3.966 17.593 1.00 98.62 145 VAL A C 1
ATOM 1129 O O . VAL A 1 145 ? -4.293 3.369 18.340 1.00 98.62 145 VAL A O 1
ATOM 1132 N N . SER A 1 146 ? -2.251 4.184 17.932 1.00 97.38 146 SER A N 1
ATOM 1133 C CA . SER A 1 146 ? -1.641 3.753 19.203 1.00 97.38 146 SER A CA 1
ATOM 1134 C C . SER A 1 146 ? -1.831 2.262 19.524 1.00 97.38 146 SER A C 1
ATOM 1136 O O . SER A 1 146 ? -2.009 1.888 20.682 1.00 97.38 146 SER A O 1
ATOM 1138 N N . GLY A 1 147 ? -1.811 1.400 18.504 1.00 97.38 147 GLY A N 1
ATOM 1139 C CA . GLY A 1 147 ? -1.984 -0.045 18.680 1.00 97.38 147 GLY A CA 1
ATOM 1140 C C . GLY A 1 147 ? -3.438 -0.509 18.835 1.00 97.38 147 G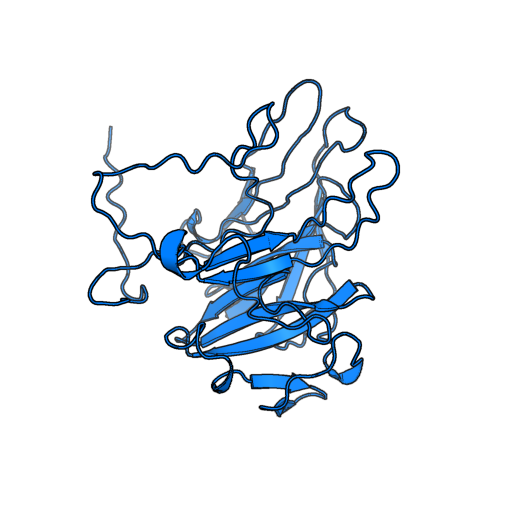LY A C 1
ATOM 1141 O O . GLY A 1 147 ? -3.667 -1.662 19.192 1.00 97.38 147 GLY A O 1
ATOM 1142 N N . ALA A 1 148 ? -4.421 0.364 18.596 1.00 98.31 148 ALA A N 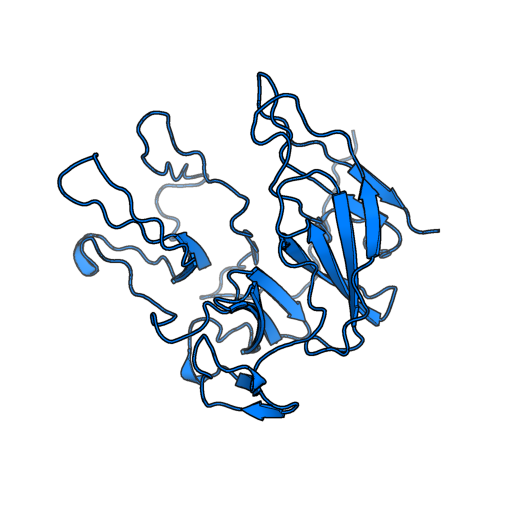1
ATOM 1143 C CA . ALA A 1 148 ? -5.837 0.034 18.708 1.00 98.31 148 ALA A CA 1
ATOM 1144 C C . ALA A 1 148 ? -6.655 0.585 17.533 1.00 98.31 148 ALA A C 1
ATOM 1146 O O . ALA A 1 148 ? -6.331 1.613 16.940 1.00 98.31 148 ALA A O 1
ATOM 1147 N N . TRP A 1 149 ? -7.760 -0.092 17.222 1.00 98.56 149 TRP A N 1
ATOM 1148 C CA . TRP A 1 149 ? -8.744 0.389 16.255 1.00 98.56 149 TRP A CA 1
ATOM 1149 C C . TRP A 1 149 ? -9.669 1.424 16.908 1.00 98.56 149 TRP A C 1
ATOM 1151 O O . TRP A 1 149 ? -10.268 1.158 17.949 1.00 98.56 149 TRP A O 1
ATOM 1161 N N . THR A 1 150 ? -9.811 2.593 16.287 1.00 98.69 150 THR A N 1
ATOM 1162 C CA . THR A 1 150 ? -10.692 3.687 16.727 1.00 98.69 150 THR A CA 1
ATOM 1163 C C . THR A 1 150 ? -11.593 4.155 15.589 1.00 98.69 150 THR A C 1
ATOM 1165 O O . THR A 1 150 ? -11.224 4.055 14.425 1.00 98.69 150 THR A O 1
ATOM 1168 N N . THR A 1 151 ? -12.776 4.685 15.894 1.00 98.38 151 THR A N 1
ATOM 1169 C CA . THR A 1 151 ? -13.674 5.305 14.899 1.00 98.38 151 THR A CA 1
ATOM 1170 C C . THR A 1 151 ? -13.361 6.785 14.663 1.00 98.38 151 THR A C 1
ATOM 1172 O O . THR A 1 151 ? -13.924 7.406 13.765 1.00 98.38 151 THR A O 1
ATOM 1175 N N . THR A 1 152 ? -12.479 7.377 15.471 1.00 98.00 152 THR A N 1
ATOM 1176 C CA . THR A 1 152 ? -12.049 8.768 15.308 1.00 98.00 152 THR A CA 1
ATOM 1177 C C . THR A 1 152 ? -10.946 8.837 14.264 1.00 98.00 152 THR A C 1
ATOM 1179 O O . THR A 1 152 ? -9.885 8.244 14.448 1.00 98.00 152 THR A O 1
ATOM 1182 N N . VAL A 1 153 ? -11.182 9.584 13.184 1.00 97.44 153 VAL A N 1
ATOM 1183 C CA . VAL A 1 153 ? -10.170 9.810 12.148 1.00 97.44 153 VAL A CA 1
ATOM 1184 C C . VAL A 1 153 ? -8.969 10.558 12.745 1.00 97.44 153 VAL A C 1
ATOM 1186 O O . VAL A 1 153 ? -9.153 11.633 13.325 1.00 97.44 153 VAL A O 1
ATOM 1189 N N . PRO A 1 154 ? -7.741 10.018 12.649 1.00 97.88 154 PRO A N 1
ATOM 1190 C CA . PRO A 1 154 ? -6.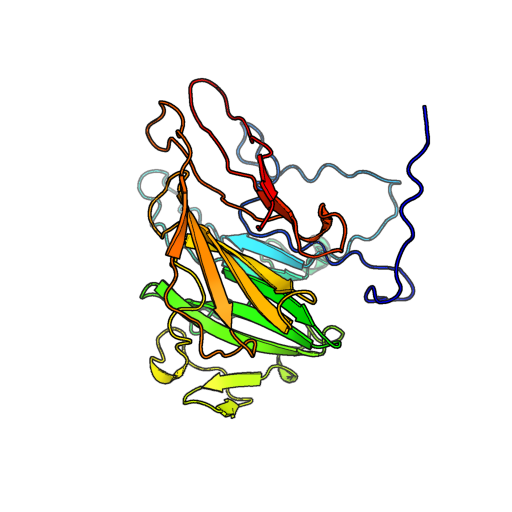565 10.735 13.108 1.00 97.88 154 PRO A CA 1
ATOM 1191 C C . PRO A 1 154 ? -6.247 11.878 12.141 1.00 97.88 154 PRO A C 1
ATOM 1193 O O . PRO A 1 154 ? -6.510 11.807 10.934 1.00 97.88 154 PRO A O 1
ATOM 1196 N N . GLY A 1 155 ? -5.640 12.938 12.670 1.00 96.50 155 GLY A N 1
ATOM 1197 C CA . GLY A 1 155 ? -5.112 14.006 11.830 1.00 96.50 155 GLY A CA 1
ATOM 1198 C C . GLY A 1 155 ? -4.010 13.479 10.909 1.00 96.50 155 GLY A C 1
ATOM 1199 O O . GLY A 1 155 ? -3.260 12.574 11.264 1.00 96.50 155 GLY A O 1
ATOM 1200 N N . ARG A 1 156 ? -3.847 14.088 9.733 1.00 94.25 156 ARG A N 1
ATOM 1201 C CA . ARG A 1 156 ? -2.842 13.710 8.722 1.00 94.25 156 ARG A CA 1
ATOM 1202 C C . ARG A 1 156 ? -1.407 13.593 9.260 1.00 94.25 156 ARG A C 1
ATOM 1204 O O . ARG A 1 156 ? -0.605 12.843 8.712 1.00 94.25 156 ARG A O 1
ATOM 1211 N N . ASN A 1 157 ? -1.081 14.340 10.312 1.00 93.44 157 ASN A N 1
ATOM 1212 C CA . ASN A 1 157 ? 0.248 14.374 10.926 1.00 93.44 157 ASN A CA 1
ATOM 1213 C C . ASN A 1 157 ? 0.291 13.690 12.305 1.00 93.44 157 ASN A C 1
ATOM 1215 O O . ASN A 1 157 ? 1.245 13.889 13.052 1.00 93.44 157 ASN A O 1
ATOM 1219 N N . ASP A 1 158 ? -0.738 12.924 12.672 1.00 97.06 158 ASP A N 1
ATOM 1220 C CA . ASP A 1 158 ? -0.797 12.217 13.951 1.00 97.06 158 ASP A CA 1
ATOM 1221 C C . ASP A 1 158 ? 0.179 11.030 13.961 1.00 97.06 158 ASP A C 1
ATOM 1223 O O . ASP A 1 158 ? -0.102 9.969 13.394 1.00 97.06 158 ASP A O 1
ATOM 1227 N N . THR A 1 159 ? 1.327 11.221 14.625 1.00 97.38 159 THR A N 1
ATOM 1228 C CA . THR A 1 159 ? 2.419 10.239 14.797 1.00 97.38 159 THR A CA 1
ATOM 1229 C C . THR A 1 159 ? 1.979 8.925 15.414 1.00 97.38 159 THR A C 1
ATOM 1231 O O . THR A 1 159 ? 2.619 7.901 15.167 1.00 97.38 159 THR A O 1
ATOM 1234 N N . SER A 1 160 ? 0.877 8.925 16.158 1.00 98.06 160 SER A N 1
ATOM 1235 C CA . SER A 1 160 ? 0.360 7.728 16.803 1.00 98.06 160 SER A CA 1
ATOM 1236 C C . SER A 1 160 ? -0.380 6.786 15.846 1.00 98.06 160 SER A C 1
ATOM 1238 O O . SER A 1 160 ? -0.585 5.622 16.179 1.00 98.06 160 SER A O 1
ATOM 1240 N N . ALA A 1 161 ? -0.719 7.248 14.637 1.00 98.19 161 ALA A N 1
ATOM 1241 C CA . ALA A 1 161 ? -1.352 6.448 13.585 1.00 98.19 161 ALA A CA 1
ATOM 1242 C C . ALA A 1 161 ? -0.347 5.754 12.638 1.00 98.19 161 ALA A C 1
ATOM 1244 O O . ALA A 1 161 ? -0.744 5.207 11.607 1.00 98.19 161 ALA A O 1
ATOM 1245 N N . THR A 1 162 ? 0.955 5.825 12.935 1.00 98.12 162 THR A N 1
ATOM 1246 C CA . THR A 1 162 ? 2.011 5.219 12.110 1.00 98.12 162 THR A CA 1
ATOM 1247 C C . THR A 1 162 ? 1.982 3.694 12.204 1.00 98.12 162 THR A C 1
ATOM 1249 O O . THR A 1 162 ? 2.024 3.139 13.300 1.00 98.12 162 THR A O 1
ATOM 1252 N N . ILE A 1 163 ? 2.024 3.028 11.050 1.00 98.31 163 ILE A N 1
ATOM 1253 C CA . ILE A 1 163 ? 2.331 1.606 10.902 1.00 98.31 163 ILE A CA 1
ATOM 1254 C C . ILE A 1 163 ? 3.804 1.480 10.494 1.00 98.31 163 ILE A C 1
ATOM 1256 O O . ILE A 1 163 ? 4.149 1.780 9.345 1.00 98.31 163 ILE A O 1
ATOM 1260 N N . PRO A 1 164 ? 4.701 1.075 11.409 1.00 97.88 164 PRO A N 1
ATOM 1261 C CA . PRO A 1 164 ? 6.110 0.912 11.080 1.00 97.88 164 PRO A CA 1
ATOM 1262 C C . PRO A 1 164 ? 6.282 -0.117 9.968 1.00 97.88 164 PRO A C 1
ATOM 1264 O O . PRO A 1 164 ? 5.613 -1.145 9.986 1.00 97.88 164 PRO A O 1
ATOM 1267 N N . ASN A 1 165 ? 7.201 0.149 9.039 1.00 98.06 165 ASN A N 1
ATOM 1268 C CA . ASN A 1 165 ? 7.624 -0.777 7.987 1.00 98.06 165 ASN A CA 1
ATOM 1269 C C . ASN A 1 165 ? 6.535 -1.270 7.015 1.00 98.06 165 ASN A C 1
ATOM 1271 O O . ASN A 1 165 ? 6.806 -2.207 6.271 1.00 98.06 165 ASN A O 1
ATOM 1275 N N . ALA A 1 166 ? 5.340 -0.671 6.971 1.00 97.69 166 ALA A N 1
ATOM 1276 C CA . ALA A 1 166 ? 4.299 -1.025 5.997 1.00 97.69 166 ALA A CA 1
ATOM 1277 C C . ALA A 1 166 ? 4.646 -0.520 4.580 1.00 97.69 166 ALA A C 1
ATOM 1279 O O . ALA A 1 166 ? 4.021 0.385 4.033 1.00 97.69 166 ALA A O 1
ATOM 1280 N N . GLY A 1 167 ? 5.683 -1.109 3.997 1.00 96.88 167 GLY A N 1
ATOM 1281 C CA . GLY A 1 167 ? 6.286 -0.754 2.721 1.00 96.88 167 GLY A CA 1
ATOM 1282 C C . GLY A 1 167 ? 7.575 0.054 2.862 1.00 96.88 167 GLY A C 1
ATOM 1283 O O . GLY A 1 167 ? 7.960 0.474 3.951 1.00 96.88 167 GLY A O 1
ATOM 1284 N N . ALA A 1 168 ? 8.251 0.273 1.734 1.00 96.00 168 ALA A N 1
ATOM 1285 C CA . ALA A 1 168 ? 9.519 1.003 1.658 1.00 96.00 168 ALA A CA 1
ATOM 1286 C C . ALA A 1 168 ? 9.342 2.494 1.310 1.00 96.00 168 ALA A C 1
ATOM 1288 O O . ALA A 1 168 ? 10.301 3.159 0.938 1.00 96.00 168 ALA A O 1
ATOM 1289 N N . GLY A 1 169 ? 8.120 3.029 1.407 1.00 92.38 169 GLY A N 1
ATOM 1290 C CA . GLY A 1 169 ? 7.799 4.443 1.190 1.00 92.38 169 GLY A CA 1
ATOM 1291 C C . GLY A 1 169 ? 7.616 4.858 -0.274 1.00 92.38 169 GLY A C 1
ATOM 1292 O O . GLY A 1 169 ? 7.242 6.002 -0.532 1.00 92.38 169 GLY A O 1
ATOM 1293 N N . GLY A 1 170 ? 7.842 3.956 -1.229 1.00 91.12 170 GLY A N 1
ATOM 1294 C CA . GLY A 1 170 ? 7.447 4.131 -2.624 1.00 91.12 170 GLY A CA 1
ATOM 1295 C C . GLY A 1 170 ? 6.107 3.483 -2.952 1.00 91.12 170 GLY A C 1
ATOM 1296 O O . GLY A 1 170 ? 5.425 2.918 -2.103 1.00 91.12 170 GLY A O 1
ATOM 1297 N N . GLN A 1 171 ? 5.736 3.542 -4.227 1.00 89.31 171 GLN A N 1
ATOM 1298 C CA . GLN A 1 171 ? 4.544 2.860 -4.735 1.00 89.31 171 GLN A CA 1
ATOM 1299 C C . GLN A 1 171 ? 4.703 1.343 -4.598 1.00 89.31 171 GLN A C 1
ATOM 1301 O O . GLN A 1 171 ? 5.801 0.815 -4.781 1.00 89.31 171 GLN A O 1
ATOM 1306 N N . GLY A 1 172 ? 3.607 0.644 -4.313 1.00 93.31 172 GLY A N 1
ATOM 1307 C CA . GLY A 1 172 ? 3.616 -0.810 -4.251 1.00 93.31 172 GLY A CA 1
ATOM 1308 C C . GLY A 1 172 ? 2.226 -1.421 -4.223 1.00 93.31 172 GLY A C 1
ATOM 1309 O O . GLY A 1 172 ? 1.211 -0.748 -4.408 1.00 93.31 172 GLY A O 1
ATOM 1310 N N . THR A 1 173 ? 2.193 -2.730 -4.031 1.00 96.00 173 THR A N 1
ATOM 1311 C CA . THR A 1 173 ? 0.975 -3.537 -4.000 1.00 96.00 173 THR A CA 1
ATOM 1312 C C . THR A 1 173 ? 0.908 -4.286 -2.684 1.00 96.00 173 THR A C 1
ATOM 1314 O O . THR A 1 173 ? 1.835 -5.022 -2.352 1.00 96.00 173 THR A O 1
ATOM 1317 N N . PHE A 1 174 ? -0.194 -4.101 -1.960 1.00 96.44 174 PHE A N 1
ATOM 1318 C CA . PHE A 1 174 ? -0.532 -4.914 -0.799 1.00 96.44 174 PHE A CA 1
ATOM 1319 C C . PHE A 1 174 ? -1.390 -6.099 -1.234 1.00 96.44 174 PHE A C 1
ATOM 1321 O O . PHE A 1 174 ? -2.294 -5.942 -2.053 1.00 96.44 174 PHE A O 1
ATOM 1328 N N . TYR A 1 175 ? -1.133 -7.271 -0.671 1.00 94.81 175 TYR A N 1
ATOM 1329 C CA . TYR A 1 175 ? -1.956 -8.459 -0.862 1.00 94.81 175 TYR A CA 1
ATOM 1330 C C . TYR A 1 175 ? -1.803 -9.407 0.324 1.00 94.81 175 TYR A C 1
ATOM 1332 O O . TYR A 1 175 ? -0.926 -9.228 1.166 1.00 94.81 175 TYR A O 1
ATOM 1340 N N . TYR A 1 176 ? -2.664 -10.414 0.399 1.00 93.38 176 TYR A N 1
ATOM 1341 C CA . TYR A 1 176 ? -2.537 -11.490 1.371 1.00 93.38 176 TYR A CA 1
ATOM 1342 C C . TYR A 1 176 ? -2.047 -12.760 0.666 1.00 93.38 176 TYR A C 1
ATOM 1344 O O . TYR A 1 176 ? -2.578 -13.143 -0.377 1.00 93.38 176 TYR A O 1
ATOM 1352 N N . SER A 1 177 ? -1.003 -13.386 1.207 1.00 92.38 177 SER A N 1
ATOM 1353 C CA . SER A 1 177 ? -0.424 -14.629 0.700 1.00 92.38 177 SER A CA 1
ATOM 1354 C C . SER A 1 177 ? -0.939 -15.804 1.519 1.00 92.38 177 SER A C 1
ATOM 1356 O O . SER A 1 177 ? -0.550 -15.985 2.672 1.00 92.38 177 SER A O 1
ATOM 1358 N N . SER A 1 178 ? -1.765 -16.655 0.909 1.00 88.62 178 SER A N 1
ATOM 1359 C CA . SER A 1 178 ? -2.218 -17.902 1.537 1.00 88.62 178 SER A CA 1
ATOM 1360 C C . SER A 1 178 ? -1.084 -18.907 1.747 1.00 88.62 178 SER A C 1
ATOM 1362 O O . SER A 1 178 ? -1.185 -19.752 2.631 1.00 88.62 178 SER A O 1
ATOM 1364 N N . LEU A 1 179 ? -0.004 -18.821 0.958 1.00 88.38 179 LEU A N 1
ATOM 1365 C CA . LEU A 1 179 ? 1.173 -19.679 1.111 1.00 88.38 179 LEU A CA 1
ATOM 1366 C C . LEU A 1 179 ? 1.908 -19.389 2.421 1.00 88.38 179 LEU A C 1
ATOM 1368 O O . LEU A 1 179 ? 2.312 -20.312 3.122 1.00 88.38 179 LEU A O 1
ATOM 1372 N N . TRP A 1 180 ? 2.084 -18.107 2.737 1.00 91.69 180 TRP A N 1
ATOM 1373 C CA . TRP A 1 180 ? 2.816 -17.679 3.930 1.00 91.69 180 TRP A CA 1
ATOM 1374 C C . TRP A 1 180 ? 1.902 -17.426 5.126 1.00 91.69 180 TRP A C 1
ATOM 1376 O O . TRP A 1 180 ? 2.397 -17.336 6.243 1.00 91.69 180 TRP A O 1
ATOM 1386 N N . ASN A 1 181 ? 0.581 -17.361 4.911 1.00 94.19 181 ASN A N 1
ATOM 1387 C CA . ASN A 1 181 ? -0.381 -16.889 5.907 1.00 94.19 181 ASN A CA 1
ATOM 1388 C C . ASN A 1 181 ? -0.003 -15.480 6.413 1.00 94.19 181 ASN A C 1
ATOM 1390 O O . ASN A 1 181 ? -0.071 -15.185 7.604 1.00 94.19 181 ASN A O 1
ATOM 1394 N N . GLU A 1 182 ? 0.424 -14.619 5.486 1.00 96.75 182 GLU A N 1
ATOM 1395 C CA . GLU A 1 182 ? 0.942 -13.281 5.773 1.00 96.75 182 GLU A CA 1
ATOM 1396 C C . GLU A 1 182 ? 0.369 -12.240 4.812 1.00 96.75 182 GLU A C 1
ATOM 1398 O O . GLU A 1 182 ? 0.108 -12.501 3.636 1.00 96.75 182 GLU A O 1
ATOM 1403 N N . TYR A 1 183 ? 0.228 -11.022 5.318 1.00 97.75 183 TYR A N 1
ATOM 1404 C CA . TYR A 1 183 ? 0.086 -9.820 4.517 1.00 97.75 183 TYR A CA 1
ATOM 1405 C C . TYR A 1 183 ? 1.440 -9.469 3.924 1.00 97.75 183 TYR A C 1
ATOM 1407 O O . TYR A 1 183 ? 2.461 -9.530 4.604 1.00 97.75 183 TYR A O 1
ATOM 1415 N N . VAL A 1 184 ? 1.444 -9.087 2.657 1.00 97.25 184 VAL A N 1
ATOM 1416 C CA . VAL A 1 184 ? 2.653 -8.799 1.899 1.00 97.25 184 VAL A CA 1
ATOM 1417 C C . VAL A 1 184 ? 2.502 -7.451 1.225 1.00 97.25 184 VAL A C 1
ATOM 1419 O O . VAL A 1 184 ? 1.434 -7.106 0.717 1.00 97.25 184 VAL A O 1
ATOM 1422 N N . TRP A 1 185 ? 3.596 -6.703 1.187 1.00 98.00 185 TRP A N 1
ATOM 1423 C CA . TRP A 1 185 ? 3.752 -5.556 0.314 1.00 98.00 185 TRP A CA 1
ATOM 1424 C C . TRP A 1 185 ? 4.977 -5.766 -0.565 1.00 98.00 185 TRP A C 1
ATOM 1426 O O . TRP A 1 185 ? 6.037 -6.142 -0.064 1.00 98.00 185 TRP A O 1
ATOM 1436 N N . ILE A 1 186 ? 4.832 -5.503 -1.863 1.00 97.56 186 ILE A N 1
ATOM 1437 C CA . ILE A 1 186 ? 5.947 -5.439 -2.812 1.00 97.56 186 ILE A CA 1
ATOM 1438 C C . ILE A 1 186 ? 5.872 -4.113 -3.565 1.00 97.56 186 ILE A C 1
ATOM 1440 O O . ILE A 1 186 ? 4.821 -3.758 -4.105 1.00 97.56 186 ILE A O 1
ATOM 1444 N N . GLY A 1 187 ? 6.982 -3.383 -3.624 1.00 96.50 187 GLY A N 1
ATOM 1445 C CA . GLY A 1 187 ? 7.030 -2.074 -4.269 1.00 96.50 187 GLY A CA 1
ATOM 1446 C C . GLY A 1 187 ? 8.418 -1.450 -4.291 1.00 96.50 187 GLY A C 1
ATOM 1447 O O . GLY A 1 187 ? 9.417 -2.117 -4.046 1.00 96.50 187 GLY A O 1
ATOM 1448 N N . GLY A 1 188 ? 8.484 -0.162 -4.612 1.00 95.38 188 GLY A N 1
ATOM 1449 C CA . GLY A 1 188 ? 9.732 0.597 -4.692 1.00 95.38 188 GLY A CA 1
ATOM 1450 C C . GLY A 1 188 ? 10.059 1.409 -3.440 1.00 95.38 188 GLY A C 1
ATOM 1451 O O . GLY A 1 188 ? 9.256 1.546 -2.518 1.00 95.38 188 GLY A O 1
ATOM 1452 N N . SER A 1 189 ? 11.247 2.007 -3.438 1.00 92.94 189 SER A N 1
ATOM 1453 C CA . SER A 1 189 ? 11.628 3.039 -2.465 1.00 92.94 189 SER A CA 1
ATOM 1454 C C . SER A 1 189 ? 10.946 4.389 -2.775 1.00 92.94 189 SER A C 1
ATOM 1456 O O . SER A 1 189 ? 10.351 4.536 -3.847 1.00 92.94 189 SER A O 1
ATOM 1458 N N . PRO A 1 190 ? 11.070 5.419 -1.913 1.00 88.62 190 PRO A N 1
ATOM 1459 C CA . PRO A 1 190 ? 10.539 6.753 -2.201 1.00 88.62 190 PRO A CA 1
ATOM 1460 C C . PRO A 1 190 ? 11.234 7.407 -3.405 1.00 88.62 190 PRO A C 1
ATOM 1462 O O . PRO A 1 190 ? 10.699 8.335 -4.009 1.00 88.62 190 PRO A O 1
ATOM 1465 N N . PHE A 1 191 ? 12.433 6.934 -3.757 1.00 87.69 191 PHE A N 1
ATOM 1466 C CA . PHE A 1 191 ? 13.181 7.404 -4.912 1.00 87.69 191 PHE A CA 1
ATOM 1467 C C . PHE A 1 191 ? 12.855 6.555 -6.151 1.00 87.69 191 PHE A C 1
ATOM 1469 O O . PHE A 1 191 ? 12.855 5.322 -6.056 1.00 87.69 191 PHE A O 1
ATOM 1476 N N . PRO A 1 192 ? 12.613 7.190 -7.317 1.00 86.62 192 PRO A N 1
ATOM 1477 C CA . PRO A 1 192 ? 12.423 6.488 -8.582 1.00 86.62 192 PRO A CA 1
ATOM 1478 C C . PRO A 1 192 ? 13.583 5.534 -8.878 1.00 86.62 192 PRO A C 1
ATOM 1480 O O . PRO A 1 192 ? 14.752 5.895 -8.746 1.00 86.62 192 PRO A O 1
ATOM 1483 N N . GLY A 1 193 ? 13.255 4.315 -9.292 1.00 93.00 193 GLY A N 1
ATOM 1484 C CA . GLY A 1 193 ? 14.216 3.250 -9.533 1.00 93.00 193 GLY A CA 1
ATOM 1485 C C . GLY A 1 193 ? 13.521 1.970 -9.982 1.00 93.00 193 GLY A C 1
ATOM 1486 O O . GLY A 1 193 ? 12.299 1.927 -10.093 1.00 93.00 193 GLY A O 1
ATOM 1487 N N . ALA A 1 194 ? 14.307 0.933 -10.257 1.00 95.62 194 ALA A N 1
ATOM 1488 C CA . ALA A 1 194 ? 13.811 -0.391 -10.638 1.00 95.62 194 ALA A CA 1
ATOM 1489 C C . ALA A 1 194 ? 14.189 -1.455 -9.590 1.00 95.62 194 ALA A C 1
ATOM 1491 O O . ALA A 1 194 ? 14.405 -2.620 -9.912 1.00 95.62 194 ALA A O 1
ATOM 1492 N N . THR A 1 195 ? 14.299 -1.027 -8.330 1.00 97.62 195 THR A N 1
ATOM 1493 C CA . THR A 1 195 ? 14.594 -1.887 -7.183 1.00 97.62 195 THR A CA 1
ATOM 1494 C C . THR A 1 195 ? 13.306 -2.177 -6.427 1.00 97.62 195 THR A C 1
ATOM 1496 O O . THR A 1 195 ? 12.654 -1.260 -5.922 1.00 97.62 195 THR A O 1
ATOM 1499 N N . PHE A 1 196 ? 12.951 -3.455 -6.368 1.00 97.88 196 PHE A N 1
ATOM 1500 C CA . PHE A 1 196 ? 11.795 -3.973 -5.658 1.00 97.88 196 PHE A CA 1
ATOM 1501 C C . PHE A 1 196 ? 12.192 -4.382 -4.244 1.00 97.88 196 PHE A C 1
ATOM 1503 O O . PHE A 1 196 ? 13.139 -5.140 -4.028 1.00 97.88 196 PHE A O 1
ATOM 1510 N N . TYR A 1 197 ? 11.402 -3.910 -3.293 1.00 98.25 197 TYR A N 1
ATOM 1511 C CA . TYR A 1 197 ? 11.455 -4.271 -1.892 1.00 98.25 197 TYR A CA 1
ATOM 1512 C C . TYR A 1 197 ? 10.218 -5.074 -1.525 1.00 98.25 197 TYR A C 1
ATOM 1514 O O . TYR A 1 197 ? 9.141 -4.865 -2.087 1.00 98.25 197 TYR A O 1
ATOM 1522 N N . MET A 1 198 ? 10.373 -5.948 -0.541 1.00 97.69 198 MET A N 1
ATOM 1523 C CA . MET A 1 198 ? 9.302 -6.723 0.056 1.00 97.69 198 MET A CA 1
ATOM 1524 C C . MET A 1 198 ? 9.296 -6.538 1.569 1.00 97.69 198 MET A C 1
ATOM 1526 O O . MET A 1 198 ? 10.337 -6.383 2.203 1.00 97.69 198 MET A O 1
ATOM 1530 N N . THR A 1 199 ? 8.107 -6.563 2.153 1.00 98.56 199 THR A N 1
ATOM 1531 C CA . THR A 1 199 ? 7.898 -6.696 3.596 1.00 98.56 199 THR A CA 1
ATOM 1532 C C . THR A 1 199 ? 6.657 -7.548 3.837 1.00 98.56 199 THR A C 1
ATOM 1534 O O . THR A 1 199 ? 5.767 -7.605 2.980 1.00 98.56 199 THR A O 1
ATOM 1537 N N . THR A 1 200 ? 6.607 -8.218 4.985 1.00 98.31 200 THR A N 1
ATOM 1538 C CA . THR A 1 200 ? 5.478 -9.055 5.384 1.00 98.31 200 THR A CA 1
ATOM 1539 C C . THR A 1 200 ? 5.027 -8.769 6.809 1.00 98.31 200 THR A C 1
ATOM 1541 O O . THR A 1 200 ? 5.776 -8.205 7.612 1.00 98.31 200 THR A O 1
ATOM 1544 N N . ALA A 1 201 ? 3.783 -9.132 7.113 1.00 98.62 201 ALA A N 1
ATOM 1545 C CA . ALA A 1 201 ? 3.189 -9.023 8.435 1.00 98.62 201 ALA A CA 1
ATOM 1546 C C . ALA A 1 201 ? 2.159 -10.136 8.688 1.00 98.62 201 ALA A C 1
ATOM 1548 O O . ALA A 1 201 ? 1.442 -10.530 7.769 1.00 98.62 201 ALA A O 1
ATOM 1549 N N . PRO A 1 202 ? 1.982 -10.587 9.941 1.00 98.31 202 PRO A N 1
ATOM 1550 C CA . PRO A 1 202 ? 0.935 -11.550 10.290 1.00 98.31 202 PRO A CA 1
ATOM 1551 C C . PRO A 1 202 ? -0.478 -10.932 10.300 1.00 98.31 202 PRO A C 1
ATOM 1553 O O . PRO A 1 202 ? -1.468 -11.656 10.229 1.00 98.31 202 PRO A O 1
ATOM 1556 N N . ALA A 1 203 ? -0.587 -9.602 10.387 1.00 98.44 203 ALA A N 1
ATOM 1557 C CA . ALA A 1 203 ? -1.839 -8.849 10.324 1.00 98.44 203 ALA A CA 1
ATOM 1558 C C . ALA A 1 203 ? -1.662 -7.577 9.479 1.00 98.44 203 ALA A C 1
ATOM 1560 O O . ALA A 1 203 ? -0.543 -7.094 9.306 1.00 98.44 203 ALA A O 1
ATOM 1561 N N . ALA A 1 204 ? -2.758 -7.004 8.978 1.00 98.00 204 ALA A N 1
ATOM 1562 C CA . ALA A 1 204 ? -2.713 -5.815 8.124 1.00 98.00 204 ALA A CA 1
ATOM 1563 C C . ALA A 1 204 ? -2.057 -4.606 8.823 1.00 98.00 204 ALA A C 1
ATOM 1565 O O . ALA A 1 204 ? -1.334 -3.826 8.195 1.00 98.00 204 ALA A O 1
ATOM 1566 N N . GLU A 1 205 ? -2.281 -4.463 10.130 1.00 98.50 205 GLU A N 1
ATOM 1567 C CA . GLU A 1 205 ? -1.681 -3.450 11.004 1.00 98.50 205 GLU A CA 1
ATOM 1568 C C . GLU A 1 205 ? -0.240 -3.765 11.445 1.00 98.50 205 GLU A C 1
ATOM 1570 O O . GLU A 1 205 ? 0.399 -2.931 12.086 1.00 98.50 205 GLU A O 1
ATOM 1575 N N . GLY A 1 206 ? 0.290 -4.943 11.107 1.00 97.88 206 GLY A N 1
ATOM 1576 C CA . GLY A 1 206 ? 1.624 -5.383 11.497 1.00 97.88 206 GLY A CA 1
ATOM 1577 C C . GLY A 1 206 ? 1.655 -6.439 12.616 1.00 97.88 206 GLY A C 1
ATOM 1578 O O . GLY A 1 206 ? 0.645 -7.074 12.909 1.00 97.88 206 GLY A O 1
ATOM 1579 N N . PRO A 1 207 ? 2.822 -6.650 13.253 1.00 98.31 207 PRO A N 1
ATOM 1580 C CA . PRO A 1 207 ? 4.08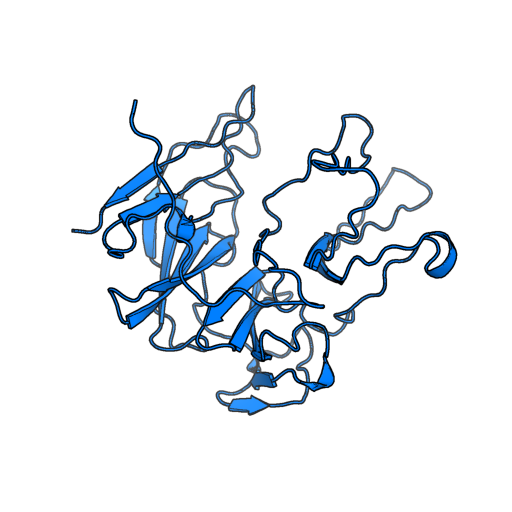2 -5.953 12.993 1.00 98.31 207 PRO A CA 1
ATOM 1581 C C . PRO A 1 207 ? 4.632 -6.284 11.600 1.00 98.31 207 PRO A C 1
ATOM 1583 O O . PRO A 1 207 ? 4.795 -7.453 11.262 1.00 98.31 207 PRO A O 1
ATOM 1586 N N . TRP A 1 208 ? 4.928 -5.254 10.805 1.00 98.62 208 TRP A N 1
ATOM 1587 C CA . TRP A 1 208 ? 5.587 -5.427 9.512 1.00 98.62 208 TRP A CA 1
ATOM 1588 C C . TRP A 1 208 ? 7.098 -5.592 9.699 1.00 98.62 208 TRP A C 1
ATOM 1590 O O . TRP A 1 208 ? 7.744 -4.820 10.423 1.00 98.62 208 TRP A O 1
ATOM 1600 N N . ALA A 1 209 ? 7.669 -6.595 9.036 1.00 98.69 209 ALA A N 1
ATOM 1601 C CA . ALA A 1 209 ? 9.109 -6.803 8.980 1.00 98.69 209 ALA A CA 1
ATOM 1602 C C . ALA A 1 209 ? 9.807 -5.609 8.309 1.00 98.69 209 ALA A C 1
ATOM 1604 O O . ALA A 1 209 ? 9.213 -4.902 7.495 1.00 98.69 209 ALA A O 1
ATOM 1605 N N . ALA A 1 210 ? 11.082 -5.373 8.620 1.00 98.44 210 ALA A N 1
ATOM 1606 C CA . ALA A 1 210 ? 11.850 -4.354 7.907 1.00 98.44 210 ALA A CA 1
ATOM 1607 C C . ALA A 1 210 ? 11.856 -4.668 6.393 1.00 98.44 210 ALA A C 1
ATOM 1609 O O . ALA A 1 210 ? 12.136 -5.817 6.038 1.00 98.44 210 ALA A O 1
ATOM 1610 N N . PRO A 1 211 ? 11.552 -3.700 5.504 1.00 98.25 211 PRO A N 1
ATOM 1611 C CA . PRO A 1 211 ? 11.564 -3.957 4.072 1.00 98.25 211 PRO A CA 1
ATOM 1612 C C . PRO A 1 211 ? 12.959 -4.363 3.599 1.00 98.25 211 PRO A C 1
ATOM 1614 O O . PRO A 1 211 ? 13.954 -3.749 3.988 1.00 98.25 211 PRO A O 1
ATOM 1617 N N . TYR A 1 212 ? 13.027 -5.374 2.740 1.00 97.81 212 TYR A N 1
ATOM 1618 C CA . TYR A 1 212 ? 14.273 -5.890 2.180 1.00 97.81 212 TYR A CA 1
ATOM 1619 C C . TYR A 1 212 ? 14.188 -5.979 0.658 1.00 97.81 212 TYR A C 1
ATOM 1621 O O . TYR A 1 212 ? 13.111 -6.154 0.095 1.00 97.81 212 TYR A O 1
ATOM 1629 N N . GLU A 1 213 ? 15.322 -5.803 -0.013 1.00 97.62 213 GLU A N 1
ATOM 1630 C CA . GLU A 1 213 ? 15.410 -5.889 -1.470 1.00 97.62 213 GLU A CA 1
ATOM 1631 C C . GLU A 1 213 ? 15.217 -7.338 -1.934 1.00 97.62 213 GLU A C 1
ATOM 1633 O O . GLU A 1 213 ? 15.822 -8.254 -1.377 1.00 97.62 213 GLU A O 1
ATOM 1638 N N . ILE A 1 214 ? 14.387 -7.536 -2.960 1.00 97.19 214 ILE A N 1
ATOM 1639 C CA . ILE A 1 214 ? 14.136 -8.853 -3.572 1.00 97.19 214 ILE A CA 1
ATOM 1640 C C . ILE A 1 214 ? 14.597 -8.935 -5.027 1.00 97.19 214 ILE A C 1
ATOM 1642 O O . ILE A 1 214 ? 14.858 -10.025 -5.530 1.00 97.19 214 ILE A O 1
ATOM 1646 N N . LEU A 1 215 ? 14.678 -7.798 -5.717 1.00 96.81 215 LEU A N 1
ATOM 1647 C CA . LEU A 1 215 ? 15.054 -7.723 -7.122 1.00 96.81 215 LEU A CA 1
ATOM 1648 C C . LEU A 1 215 ? 15.514 -6.306 -7.448 1.00 96.81 215 LEU A C 1
ATOM 1650 O O . LEU A 1 215 ? 14.886 -5.336 -7.029 1.00 96.81 215 LEU A O 1
ATOM 1654 N N . SER A 1 216 ? 16.555 -6.184 -8.262 1.00 97.12 216 SER A N 1
ATOM 1655 C CA . SER A 1 216 ? 16.987 -4.903 -8.804 1.00 97.12 216 SER A CA 1
ATOM 1656 C C . SER A 1 216 ? 17.241 -5.042 -10.294 1.00 97.12 216 SER A C 1
ATOM 1658 O O . SER A 1 216 ? 18.042 -5.867 -10.730 1.00 97.12 216 SER A O 1
ATOM 1660 N N . GLU A 1 217 ? 16.529 -4.238 -11.072 1.00 96.06 217 GLU A N 1
ATOM 1661 C CA . GLU A 1 217 ? 16.607 -4.216 -12.524 1.00 96.06 217 GLU A CA 1
ATOM 1662 C C . GLU A 1 217 ? 17.337 -2.974 -13.027 1.00 96.06 217 GLU A C 1
ATOM 1664 O O . GLU A 1 217 ? 17.531 -1.974 -12.327 1.00 96.06 217 GLU A O 1
ATOM 1669 N N . ARG A 1 218 ? 17.716 -3.005 -14.305 1.00 93.88 218 ARG A N 1
ATOM 1670 C CA . ARG A 1 218 ? 18.248 -1.816 -14.965 1.00 93.88 218 ARG A CA 1
ATOM 1671 C C . ARG A 1 218 ? 17.097 -0.916 -15.425 1.00 93.88 218 ARG A C 1
ATOM 1673 O O . ARG A 1 218 ? 16.340 -1.267 -16.329 1.00 93.88 218 ARG A O 1
ATOM 1680 N N . GLY A 1 219 ? 17.014 0.280 -14.846 1.00 92.44 219 GLY A N 1
ATOM 1681 C CA . GLY A 1 219 ? 16.171 1.357 -15.369 1.00 92.44 219 GLY A CA 1
ATOM 1682 C C . GLY A 1 219 ? 16.625 1.842 -16.753 1.00 92.44 219 GLY A C 1
ATOM 1683 O O . GLY A 1 219 ? 17.681 1.461 -17.261 1.00 92.44 219 GLY A O 1
ATOM 1684 N N . GLY A 1 220 ? 15.827 2.698 -17.377 1.00 93.56 220 GLY A N 1
ATOM 1685 C CA . GLY A 1 220 ? 16.161 3.282 -18.669 1.00 93.56 220 GLY A CA 1
ATOM 1686 C C . GLY A 1 220 ? 17.240 4.365 -18.603 1.00 93.56 220 GLY A C 1
ATOM 1687 O O . GLY A 1 220 ? 17.966 4.505 -17.620 1.00 93.56 220 GLY A O 1
ATOM 1688 N N . THR A 1 221 ? 17.381 5.134 -19.681 1.00 94.88 221 THR A N 1
ATOM 1689 C CA . THR A 1 221 ? 18.416 6.178 -19.805 1.00 94.88 221 THR A CA 1
ATOM 1690 C C . THR A 1 221 ? 17.892 7.604 -19.628 1.00 94.88 221 THR A C 1
ATOM 1692 O O . THR A 1 221 ? 18.659 8.552 -19.786 1.00 94.88 221 THR A O 1
ATOM 1695 N N . ALA A 1 222 ? 16.594 7.786 -19.370 1.00 93.25 222 ALA A N 1
ATOM 1696 C CA . ALA A 1 222 ? 16.010 9.104 -19.129 1.00 93.25 222 ALA A CA 1
ATOM 1697 C C . ALA A 1 222 ? 16.322 9.630 -17.714 1.00 93.25 222 ALA A C 1
ATOM 1699 O O . ALA A 1 222 ? 16.826 8.905 -16.861 1.00 93.25 222 ALA A O 1
ATOM 1700 N N . ALA A 1 223 ? 15.977 10.897 -17.450 1.00 90.06 223 ALA A N 1
ATOM 1701 C CA . ALA A 1 223 ? 16.162 11.525 -16.135 1.00 90.06 223 ALA A CA 1
ATOM 1702 C C . ALA A 1 223 ? 15.346 10.850 -15.012 1.00 90.06 223 ALA A C 1
ATOM 1704 O O . ALA A 1 223 ? 15.776 10.848 -13.862 1.00 90.06 223 ALA A O 1
ATOM 1705 N N . LEU A 1 224 ? 14.194 10.257 -15.348 1.00 90.25 224 LEU A N 1
ATOM 1706 C CA . LEU A 1 224 ? 13.403 9.380 -14.478 1.00 90.25 224 LEU A CA 1
ATOM 1707 C C . LEU A 1 224 ? 13.412 7.966 -15.074 1.00 90.25 224 LEU A C 1
ATOM 1709 O O . LEU A 1 224 ? 12.466 7.577 -15.751 1.00 90.25 224 LEU A O 1
ATOM 1713 N N . PRO A 1 225 ? 14.501 7.203 -14.891 1.00 91.62 225 PRO A N 1
ATOM 1714 C CA . PRO A 1 225 ? 14.751 5.998 -15.679 1.00 91.62 225 PRO A CA 1
ATOM 1715 C C . PRO A 1 225 ? 13.782 4.853 -15.363 1.00 91.62 225 PRO A C 1
ATOM 1717 O O . PRO A 1 225 ? 13.570 3.982 -16.211 1.00 91.62 225 PRO A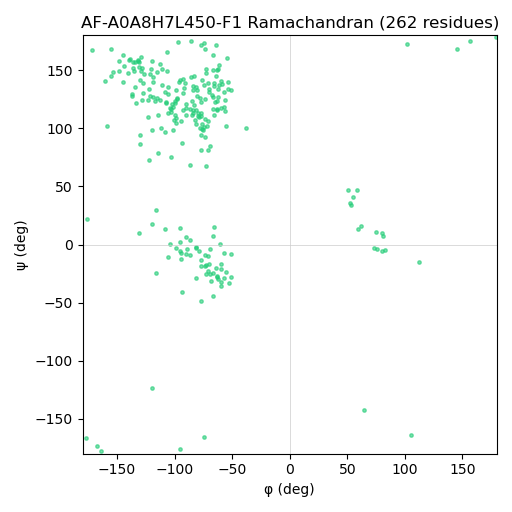 O 1
ATOM 1720 N N . ALA A 1 226 ? 13.206 4.836 -14.159 1.00 94.81 226 ALA A N 1
ATOM 1721 C CA . ALA A 1 226 ? 12.241 3.831 -13.743 1.00 94.81 226 ALA A CA 1
ATOM 1722 C C . ALA A 1 226 ? 11.303 4.328 -12.632 1.00 94.81 226 ALA A C 1
ATOM 1724 O O . ALA A 1 226 ? 11.726 5.103 -11.775 1.00 94.81 226 ALA A O 1
ATOM 1725 N N . TYR A 1 227 ? 10.041 3.894 -12.652 1.00 93.50 227 TYR A N 1
ATOM 1726 C CA . TYR A 1 227 ? 9.026 4.212 -11.635 1.00 93.50 227 TYR A CA 1
ATOM 1727 C C . TYR A 1 227 ? 7.817 3.262 -11.734 1.00 93.50 227 TYR A C 1
ATOM 1729 O O . TYR A 1 227 ? 7.817 2.352 -12.557 1.00 93.50 227 TYR A O 1
ATOM 1737 N N . SER A 1 228 ? 6.782 3.456 -10.907 1.00 91.06 228 SER A N 1
ATOM 1738 C CA . SER A 1 228 ? 5.533 2.670 -10.959 1.00 91.06 228 SER A CA 1
ATOM 1739 C C . SER A 1 228 ? 5.718 1.162 -10.789 1.00 91.06 228 SER A C 1
ATOM 1741 O O . SER A 1 228 ? 5.160 0.362 -11.538 1.00 91.06 228 SER A O 1
ATOM 1743 N N . LEU A 1 229 ? 6.511 0.777 -9.787 1.00 94.94 229 LEU A N 1
ATOM 1744 C CA . LEU A 1 229 ? 6.714 -0.621 -9.425 1.00 94.94 229 LEU A CA 1
ATOM 1745 C C . LEU A 1 229 ? 5.414 -1.211 -8.866 1.00 94.94 229 LEU A C 1
ATOM 1747 O O . LEU A 1 229 ? 4.803 -0.640 -7.960 1.00 94.94 229 LEU A O 1
ATOM 1751 N N . GLN A 1 230 ? 5.000 -2.355 -9.401 1.00 94.31 230 GLN A N 1
ATOM 1752 C CA . GLN A 1 230 ? 3.782 -3.058 -9.005 1.00 94.31 230 GLN A CA 1
ATOM 1753 C C . GLN A 1 230 ? 4.022 -4.564 -8.970 1.00 94.31 230 GLN A C 1
ATOM 1755 O O . GLN A 1 230 ? 4.789 -5.096 -9.776 1.00 94.31 230 GLN A O 1
ATOM 1760 N N . ALA A 1 231 ? 3.332 -5.236 -8.054 1.00 95.38 231 ALA A N 1
ATOM 1761 C CA . ALA A 1 231 ? 3.210 -6.684 -8.046 1.00 95.38 231 ALA A CA 1
ATOM 1762 C C . ALA A 1 231 ? 1.801 -7.078 -8.495 1.00 95.38 231 ALA A C 1
ATOM 1764 O O . ALA A 1 231 ? 0.840 -6.346 -8.270 1.00 95.38 231 ALA A O 1
ATOM 1765 N N . HIS A 1 232 ? 1.677 -8.239 -9.129 1.00 93.69 232 HIS A N 1
ATOM 1766 C CA . HIS A 1 232 ? 0.441 -8.692 -9.764 1.00 93.69 232 HIS A CA 1
ATOM 1767 C C . HIS A 1 232 ? 0.002 -10.038 -9.184 1.00 93.69 232 HIS A C 1
ATOM 1769 O O . HIS A 1 232 ? 0.096 -11.060 -9.868 1.00 93.69 232 HIS A O 1
ATOM 1775 N N . PRO A 1 233 ? -0.502 -10.072 -7.933 1.00 90.56 233 PRO A N 1
ATOM 1776 C CA . PRO A 1 233 ? -0.939 -11.315 -7.290 1.00 90.56 233 PRO A CA 1
ATOM 1777 C C . PRO A 1 233 ? -2.023 -12.050 -8.100 1.00 90.56 233 PRO A C 1
ATOM 1779 O O . PRO A 1 233 ? -2.075 -13.279 -8.087 1.00 90.56 233 PRO A O 1
ATOM 1782 N N . GLY A 1 234 ? -2.838 -11.317 -8.869 1.00 86.00 234 GLY A N 1
ATOM 1783 C CA . GLY A 1 234 ? -3.870 -11.879 -9.748 1.00 86.00 234 GLY A CA 1
ATOM 1784 C C . GLY A 1 234 ? -3.356 -12.565 -11.022 1.00 86.00 234 GLY A C 1
ATOM 1785 O O . GLY A 1 234 ? -4.146 -13.201 -11.710 1.00 86.00 234 GLY A O 1
ATOM 1786 N N . LEU A 1 235 ? -2.063 -12.450 -11.350 1.00 87.56 235 LEU A N 1
ATOM 1787 C CA . LEU A 1 235 ? -1.442 -13.144 -12.490 1.00 87.56 235 LEU A CA 1
ATOM 1788 C C . LEU A 1 235 ? -0.695 -14.421 -12.079 1.00 87.56 235 LEU A C 1
ATOM 1790 O O . LEU A 1 235 ? -0.152 -15.114 -12.935 1.00 87.56 235 LEU A O 1
ATOM 1794 N N . THR A 1 236 ? -0.638 -14.719 -10.781 1.00 86.31 236 THR A N 1
ATOM 1795 C CA . THR A 1 236 ? 0.102 -15.869 -10.247 1.00 86.31 236 THR A CA 1
ATOM 1796 C C . THR A 1 236 ? -0.603 -17.189 -10.538 1.00 86.31 236 THR A C 1
ATOM 1798 O O . THR A 1 236 ? -1.780 -17.239 -10.897 1.00 86.31 236 THR A O 1
ATOM 1801 N N . THR A 1 237 ? 0.103 -18.294 -10.311 1.00 80.75 237 THR A N 1
ATOM 1802 C CA . THR A 1 237 ? -0.477 -19.644 -10.396 1.00 80.75 237 THR A CA 1
ATOM 1803 C C . THR A 1 237 ? -1.480 -19.958 -9.276 1.00 80.75 237 THR A C 1
ATOM 1805 O O . THR A 1 237 ? -2.044 -21.051 -9.250 1.00 80.75 237 THR A O 1
ATOM 1808 N N . GLY A 1 238 ? -1.676 -19.045 -8.315 1.00 74.69 238 GLY A N 1
ATOM 1809 C CA . GLY A 1 238 ? -2.489 -19.261 -7.113 1.00 74.69 238 GLY A CA 1
ATOM 1810 C C . GLY A 1 238 ? -1.814 -20.128 -6.044 1.00 74.69 238 GLY A C 1
ATOM 1811 O O . GLY A 1 238 ? -2.357 -20.298 -4.958 1.00 74.69 238 GLY A O 1
ATOM 1812 N N . THR A 1 239 ? -0.616 -20.655 -6.316 1.00 80.75 239 THR A N 1
ATOM 1813 C CA . THR A 1 239 ? 0.175 -21.428 -5.342 1.00 80.75 239 THR A CA 1
ATOM 1814 C C . THR A 1 239 ? 0.867 -20.540 -4.308 1.00 80.75 239 THR A C 1
ATOM 1816 O O . THR A 1 239 ? 1.316 -21.031 -3.276 1.00 80.75 239 THR A O 1
ATOM 1819 N N . GLY A 1 240 ? 1.004 -19.245 -4.611 1.00 79.44 240 GLY A N 1
ATOM 1820 C CA . GLY A 1 240 ? 1.818 -18.294 -3.856 1.00 79.44 240 GLY A CA 1
ATOM 1821 C C . GLY A 1 240 ? 3.327 -18.475 -4.040 1.00 79.44 240 GLY A C 1
ATOM 1822 O O . GLY A 1 240 ? 4.081 -17.678 -3.498 1.00 79.44 240 GLY A O 1
ATOM 1823 N N . SER A 1 241 ? 3.774 -19.486 -4.801 1.00 87.50 241 SER A N 1
ATOM 1824 C CA . SER A 1 241 ? 5.198 -19.758 -5.068 1.00 87.50 241 SER A CA 1
ATOM 1825 C C . SER A 1 241 ? 5.788 -18.886 -6.178 1.00 87.50 241 SER A C 1
ATOM 1827 O O . SER A 1 241 ? 6.983 -18.955 -6.452 1.00 87.50 241 SER A O 1
ATOM 1829 N N . ASP A 1 242 ? 4.970 -18.041 -6.801 1.00 91.62 242 ASP A N 1
ATOM 1830 C CA . ASP A 1 242 ? 5.389 -17.147 -7.863 1.00 91.62 242 ASP A CA 1
ATOM 1831 C C . ASP A 1 242 ? 4.742 -15.764 -7.759 1.00 91.62 242 ASP A C 1
ATOM 1833 O O . ASP A 1 242 ? 3.707 -15.578 -7.116 1.00 91.62 242 ASP A O 1
ATOM 1837 N N . MET A 1 243 ? 5.375 -14.774 -8.383 1.00 94.19 243 MET A N 1
ATOM 1838 C CA . MET A 1 243 ? 4.880 -13.406 -8.472 1.00 94.19 243 MET A CA 1
ATOM 1839 C C . MET A 1 243 ? 5.247 -12.789 -9.817 1.00 94.19 243 MET A C 1
ATOM 1841 O O . MET A 1 243 ? 6.366 -12.948 -10.301 1.00 94.19 243 MET A O 1
ATOM 1845 N N . TYR A 1 244 ? 4.319 -12.030 -10.396 1.00 95.19 244 TYR A N 1
ATOM 1846 C CA . TYR A 1 244 ? 4.608 -11.180 -11.544 1.00 95.19 244 TYR A CA 1
ATOM 1847 C C . TYR A 1 244 ? 4.831 -9.745 -11.088 1.00 95.19 244 TYR A C 1
ATOM 1849 O O . TYR A 1 244 ? 4.039 -9.208 -10.315 1.00 95.19 244 TYR A O 1
ATOM 1857 N N . LEU A 1 245 ? 5.893 -9.118 -11.581 1.00 95.75 245 LEU A N 1
ATOM 1858 C CA . LEU A 1 245 ? 6.270 -7.746 -11.264 1.00 95.75 245 LEU A CA 1
ATOM 1859 C C . LEU A 1 245 ? 6.324 -6.909 -12.537 1.00 95.75 245 LEU A C 1
ATOM 1861 O O . LEU A 1 245 ? 6.710 -7.397 -13.601 1.00 95.75 245 LEU A O 1
ATOM 1865 N N . THR A 1 246 ? 5.981 -5.632 -12.420 1.00 96.81 246 THR A N 1
ATOM 1866 C CA . THR A 1 246 ? 6.184 -4.653 -13.490 1.00 96.81 246 THR A CA 1
ATOM 1867 C C . THR A 1 246 ? 6.734 -3.356 -12.941 1.00 96.81 246 THR A C 1
ATOM 1869 O O . THR A 1 246 ? 6.504 -3.007 -11.785 1.00 96.81 246 THR A O 1
ATOM 1872 N N . PHE A 1 247 ? 7.392 -2.595 -13.804 1.00 95.56 247 PHE A N 1
ATOM 1873 C CA . PHE A 1 247 ? 7.721 -1.198 -13.565 1.00 95.56 247 PHE A CA 1
ATOM 1874 C C . PHE A 1 247 ? 7.717 -0.449 -14.896 1.00 95.56 247 PHE A C 1
ATOM 1876 O O . PHE A 1 247 ? 7.884 -1.052 -15.956 1.00 95.56 247 PHE A O 1
ATOM 1883 N N . THR A 1 248 ? 7.543 0.864 -14.863 1.00 95.56 248 THR A N 1
ATOM 1884 C CA . THR A 1 248 ? 7.764 1.714 -16.030 1.00 95.56 248 THR A CA 1
ATOM 1885 C C . THR A 1 248 ? 9.257 1.905 -16.229 1.00 95.56 248 THR A C 1
ATOM 1887 O O . THR A 1 248 ? 9.926 2.420 -15.341 1.00 95.56 248 THR A O 1
ATOM 1890 N N . ASN A 1 249 ? 9.774 1.545 -17.399 1.00 93.69 249 ASN A N 1
ATOM 1891 C CA . ASN A 1 249 ? 11.145 1.792 -17.828 1.00 93.69 249 ASN A CA 1
ATOM 1892 C C . ASN A 1 249 ? 11.149 2.885 -18.905 1.00 93.69 249 ASN A C 1
ATOM 1894 O O . ASN A 1 249 ? 10.504 2.740 -19.949 1.00 93.69 249 ASN A O 1
ATOM 1898 N N . GLN A 1 250 ? 11.873 3.977 -18.648 1.00 93.44 250 GLN A N 1
ATOM 1899 C CA . GLN A 1 250 ? 11.904 5.146 -19.520 1.00 93.44 250 GLN A CA 1
ATOM 1900 C C . GLN A 1 250 ? 13.290 5.362 -20.136 1.00 93.44 250 GLN A C 1
ATOM 1902 O O . GLN A 1 250 ? 14.246 5.770 -19.473 1.00 93.44 250 GLN A O 1
ATOM 1907 N N . SER A 1 251 ? 13.373 5.160 -21.451 1.00 91.44 251 SER A N 1
ATOM 1908 C CA . SER A 1 251 ? 14.516 5.570 -22.279 1.00 91.44 251 SER A CA 1
ATOM 1909 C C . SER A 1 251 ? 14.036 6.554 -23.356 1.00 91.44 251 SER A C 1
ATOM 1911 O O . SER A 1 251 ? 13.425 7.565 -23.021 1.00 91.44 251 SER A O 1
ATOM 1913 N N . ALA A 1 252 ? 14.257 6.268 -24.644 1.00 92.50 252 ALA A N 1
ATOM 1914 C CA . ALA A 1 252 ? 13.631 7.016 -25.742 1.00 92.50 252 ALA A CA 1
ATOM 1915 C C . ALA A 1 252 ? 12.119 6.734 -25.871 1.00 92.50 252 ALA A C 1
ATOM 1917 O O . ALA A 1 252 ? 11.379 7.541 -26.426 1.00 92.50 252 ALA A O 1
ATOM 1918 N N . VAL A 1 253 ? 11.675 5.584 -25.360 1.00 92.12 253 VAL A N 1
ATOM 1919 C CA . VAL A 1 253 ? 10.278 5.143 -25.309 1.00 92.12 253 VAL A CA 1
ATOM 1920 C C . VAL A 1 253 ? 9.968 4.594 -23.919 1.00 92.12 253 VAL A C 1
ATOM 1922 O O . VAL A 1 253 ? 10.880 4.178 -23.196 1.00 92.12 253 VAL A O 1
ATOM 1925 N N . TYR A 1 254 ? 8.686 4.593 -23.559 1.00 92.81 254 TYR A N 1
ATOM 1926 C CA . TYR A 1 254 ? 8.191 3.938 -22.353 1.00 92.81 254 TYR A CA 1
ATOM 1927 C C . TYR A 1 254 ? 7.956 2.455 -22.625 1.00 92.81 254 TYR A C 1
ATOM 1929 O O . TYR A 1 254 ? 7.335 2.089 -23.623 1.00 92.81 254 TYR A O 1
ATOM 1937 N N . THR A 1 255 ? 8.444 1.608 -21.727 1.00 93.75 255 THR A N 1
ATOM 1938 C CA . THR A 1 255 ? 8.162 0.169 -21.720 1.00 93.75 255 THR A CA 1
ATOM 1939 C C . THR A 1 255 ? 7.760 -0.270 -20.318 1.00 93.75 255 THR A C 1
ATOM 1941 O O . THR A 1 255 ? 8.103 0.392 -19.340 1.00 93.75 255 THR A O 1
ATOM 1944 N N . THR A 1 256 ? 7.047 -1.390 -20.219 1.00 95.44 256 THR A N 1
ATOM 1945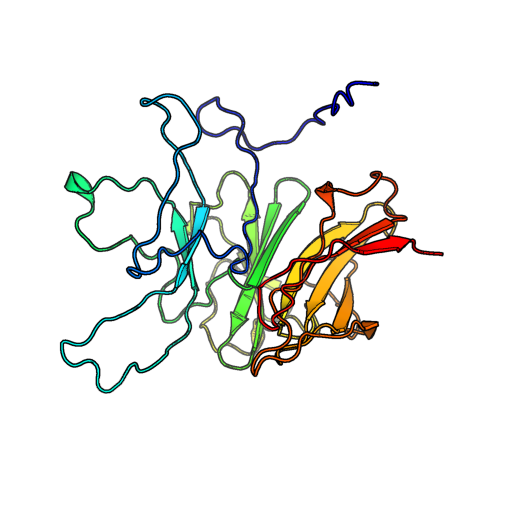 C CA . THR A 1 256 ? 6.629 -1.977 -18.941 1.00 95.44 256 THR A CA 1
ATOM 1946 C C . THR A 1 256 ? 7.002 -3.457 -18.942 1.00 95.44 256 THR A C 1
ATOM 1948 O O . THR A 1 256 ? 6.196 -4.281 -19.380 1.00 95.44 256 THR A O 1
ATOM 1951 N N . PRO A 1 257 ? 8.241 -3.816 -18.552 1.00 94.31 257 PRO A N 1
ATOM 1952 C CA . PRO A 1 257 ? 8.656 -5.212 -18.486 1.00 94.31 257 PRO A CA 1
ATOM 1953 C C . PRO A 1 257 ? 7.752 -5.999 -17.536 1.00 94.31 257 PRO A C 1
ATOM 1955 O O . PRO A 1 257 ? 7.419 -5.504 -16.460 1.00 94.31 257 PRO A O 1
ATOM 1958 N N . LEU A 1 258 ? 7.385 -7.217 -17.933 1.00 94.62 258 LEU A N 1
ATOM 1959 C CA . LEU A 1 258 ? 6.699 -8.186 -17.083 1.00 94.62 258 LEU A CA 1
ATOM 1960 C C . LEU A 1 258 ? 7.720 -9.230 -16.633 1.00 94.62 258 LEU A C 1
ATOM 1962 O O . LEU A 1 258 ? 8.256 -9.970 -17.457 1.00 94.62 258 LEU A O 1
ATOM 1966 N N . ILE A 1 259 ? 8.003 -9.261 -15.337 1.00 96.81 259 ILE A N 1
ATOM 1967 C CA . ILE A 1 259 ? 9.028 -10.109 -14.731 1.00 96.81 259 ILE A CA 1
ATOM 1968 C C . ILE A 1 259 ? 8.327 -11.203 -13.937 1.00 96.81 259 ILE A C 1
ATOM 1970 O O . ILE A 1 259 ? 7.433 -10.902 -13.152 1.00 96.81 259 ILE A O 1
ATOM 1974 N N . HIS A 1 260 ? 8.732 -12.458 -14.124 1.00 95.25 260 HIS A N 1
ATOM 1975 C CA . HIS A 1 260 ? 8.227 -13.598 -13.359 1.00 95.25 260 HIS A CA 1
ATOM 1976 C C . HIS A 1 260 ? 9.265 -14.014 -12.318 1.00 95.25 260 HIS A C 1
ATOM 1978 O O . HIS A 1 260 ? 10.381 -14.395 -12.668 1.00 95.25 260 HIS A O 1
ATOM 1984 N N . VAL A 1 261 ? 8.904 -13.905 -11.044 1.00 93.81 261 VAL A N 1
ATOM 1985 C CA . VAL A 1 261 ? 9.724 -14.296 -9.895 1.00 93.81 261 VAL A CA 1
ATOM 1986 C C . VAL A 1 261 ? 9.162 -15.591 -9.324 1.00 93.81 261 VAL A C 1
ATOM 1988 O O . VAL A 1 261 ? 7.950 -15.716 -9.164 1.00 93.81 261 VAL A O 1
ATOM 1991 N N . ILE A 1 262 ? 10.039 -16.542 -9.008 1.00 91.06 262 ILE A N 1
ATOM 1992 C CA . ILE A 1 262 ? 9.688 -17.817 -8.375 1.00 91.06 262 ILE A CA 1
ATOM 1993 C C . ILE A 1 262 ? 10.407 -17.878 -7.028 1.00 91.06 262 ILE A C 1
ATOM 1995 O O . ILE A 1 262 ? 11.622 -17.688 -6.964 1.00 91.06 262 ILE A O 1
ATOM 1999 N N . TRP A 1 263 ? 9.653 -18.127 -5.964 1.00 83.88 263 TRP A N 1
ATOM 2000 C CA . TRP A 1 263 ? 10.174 -18.306 -4.614 1.00 83.88 263 TRP A CA 1
ATOM 2001 C C . TRP A 1 263 ? 10.689 -19.742 -4.453 1.00 83.88 263 TRP A C 1
ATOM 2003 O O . TRP A 1 263 ? 10.039 -20.685 -4.908 1.00 83.88 263 TRP A O 1
ATOM 2013 N N . ALA A 1 264 ? 11.867 -19.895 -3.846 1.00 71.25 264 ALA A N 1
ATOM 2014 C CA . ALA A 1 264 ? 12.511 -21.189 -3.601 1.00 71.25 264 ALA A CA 1
ATOM 2015 C C . ALA A 1 264 ? 12.188 -21.741 -2.209 1.00 71.25 264 ALA A C 1
ATOM 2017 O O . ALA A 1 264 ? 12.035 -20.920 -1.275 1.00 71.25 264 ALA A O 1
#

Secondary structure (DSSP, 8-state):
---------S---EETTEE-------TTS---B-TTS-B-----S-TT----EEEEEE-----SSTT-------EEEEEE---HHHHTTPPPPSS-TTB--TTSSEEEEETTEEEEEEE-TTS-EEEEEEEGGGTT-GGG-EEEETTEEESSPPBTT-GGG-BTTSS-SSSEEEEEETTTTEEEEEE--SS-SSEEEEEEESSTT-PPPPPEEEEE----SSSS-EEEEEE-GGGS-SSSSEEEEEEEEESSSEE--EEEEE--

Solvent-accessible surface area (backbone atoms only — not comparable to full-atom values): 15672 Å² total; per-residue (Å²): 139,80,84,80,77,78,80,84,74,93,75,68,57,64,60,96,87,38,82,41,82,85,65,80,65,53,72,67,65,70,63,60,57,45,101,82,75,47,79,55,84,78,82,87,72,71,98,78,70,84,68,86,43,74,43,58,46,70,69,83,84,86,62,100,55,94,85,68,83,83,85,67,95,52,50,32,56,28,79,43,79,84,43,64,91,81,50,59,93,60,78,75,74,71,48,54,93,63,35,45,31,63,37,57,50,23,44,38,75,57,94,64,29,29,39,20,26,12,52,30,90,86,52,48,27,30,45,33,37,26,49,51,94,38,77,88,41,78,87,62,35,32,28,46,41,75,93,38,80,35,73,66,82,61,52,33,79,46,75,54,28,55,33,66,36,70,46,57,60,30,51,33,30,45,46,75,34,82,66,76,63,25,30,37,32,32,18,19,43,70,59,77,44,42,43,34,31,38,24,43,15,77,34,95,82,31,77,32,38,76,54,41,80,79,50,73,55,87,44,38,78,39,99,69,17,13,35,59,31,38,51,36,78,90,74,35,89,79,67,60,49,43,42,33,36,37,32,41,32,22,46,100,56,81,46,67,59,80,45,81,46,70,67,132

Sequence (264 aa):
MQLLTAVLTSSEPIVNGQGVLPLTVNTAAWANISSAGIPSLTQYGPSQTQFYALQWFEKFIFKASVSSLTHTIHPHLYYVEYQPARDGQNLPQFWGDAEASYGAYGGLVQDNVAYLYAQRTDGSVTLAKVPSASVTDKTQYQYYVSGAWTTTVPGRNDTSATIPNAGAGGQGTFYYSSLWNEYVWIGGSPFPGATFYMTTAPAAEGPWAAPYEILSERGGTAALPAYSLQAHPGLTTGTGSDMYLTFTNQSAVYTTPLIHVIWA

Mean predicted aligned error: 11.96 Å